Protein 7EVS (pdb70)

Solvent-accessible surface area: 10868 Å² total; per-residue (Å²): 128,131,17,69,0,1,38,0,16,5,122,68,57,123,67,96,13,33,1,34,26,0,5,10,7,1,18,50,45,2,82,6,40,46,0,31,19,47,92,160,115,51,61,6,0,26,0,3,1,85,42,55,113,17,0,65,103,0,56,74,26,3,53,16,0,24,0,9,66,65,3,0,37,2,138,9,45,58,9,98,56,100,53,12,134,31,174,161,16,24,66,78,17,16,8,25,85,130,96,63,120,123,68,18,66,0,0,42,0,22,6,86,75,60,121,68,96,18,32,0,34,26,0,4,8,8,0,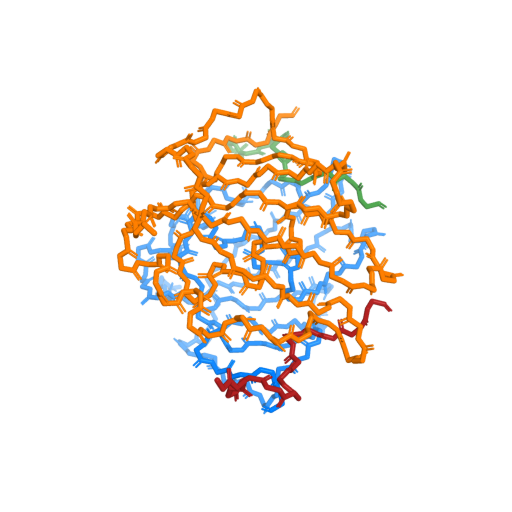16,49,45,2,74,5,38,22,0,37,22,65,85,84,80,49,55,18,0,36,0,2,0,88,42,60,111,16,0,76,107,0,51,73,25,3,52,16,0,22,0,8,66,64,3,0,40,2,93,1,87,55,6,99,50,96,148,16,123,31,144,144,16,46,65,82,13,15,18,28,87,64,89,61,185,134,133,20,69,75,72,37,19,7,21,67,113,154,86,118,18,69,74,70,35,19,7,19,66,113

InterPro domains:
  IPR000504 RNA recognition motif domain [PF00076] (80-128)
  IPR000504 RNA recognition motif domain [PS50102] (76-150)
  IPR000504 RNA recognition motif domain [PS50102] (335-409)
  IPR000504 RNA recognition motif domain [SM00360] (77-146)
  IPR000504 RNA recognition motif domain [SM00360] (167-240)
  IPR000504 RNA recognition motif domain [SM00360] (336-405)
  IPR006536 HnRNP-L/PTB [TIGR01649] (74-541)
  IPR012677 Nucleotide-binding alpha-beta plait domain superfamily [G3DSA:3.30.70.330] (76-148)
  IPR012677 Nucleotide-binding alpha-beta plait domain superfamily [G3DSA:3.30.70.330] (162-267)
  IPR012677 Nucleotide-binding alpha-beta plait domain superfamily [G3DSA:3.30.70.330] (333-431)
  IPR012677 Nucleotide-binding alpha-beta plait domain superfamily [G3DSA:3.30.70.330] (442-536)
  IPR021790 PTBP1-like, RNA recognition motif 2 [PF11835] (165-243)
  IPR034983 hnRPLL, RNA recognition motif 3 [cd12700] (336-409)
  IPR034985 hnRPLL, RNA recognition motif 1 [cd12781] (73-156)
  IPR034986 hnRPLL, RNA recognition motif 2 [cd12786] (165-260)
  IPR034987 hnRPLL, RNA recognition motif 4 [cd12705] (452-536)
  IPR035979 RNA-binding domain superfamily [SSF54928] (65-161)
  IPR035979 RNA-binding domain superfamily [SSF54928] (164-266)
  IPR035979 RNA-binding domain superfamily [SSF54928] (324-414)
  IPR055204 Heterogeneous nuclear ribonucleoprotein L, RRM domain [PF22976] (446-540)

Foldseek 3Di:
DQAQKKKKAFFQCPDDDFPVLVCVLQCVFFNWFKKAWDADVHTMMITGGPDSVRSVRRCVVQQQHASDPPGRGIHMDHDDDRDDDFPADDGGMHGVVDDHD/DQAQKKKKAFFQCPDDDFVVLVCVLQCVFFNWFKKAWDQDVHTMIITGGPDSVRVVRSCVVQQQDASDPPGRGIHMDGDDDRDDDDDADDGGMDGPVDDHD/DVCVPPDDDDDD/DCVCVPPDDDDDD

Structure (mmCIF, N/CA/C/O backbone):
data_7EVS
#
_entry.id   7EVS
#
_cell.length_a   41.676
_cell.length_b   41.685
_cell.length_c   42.636
_cell.angle_alpha   85.020
_cell.angle_beta   89.570
_cell.angle_gamma   71.120
#
_symmetry.space_group_name_H-M   'P 1'
#
loop_
_entity.id
_entity.type
_entity.pdbx_description
1 polymer 'Heterogeneous nuclear ribonucleoprotein L-like'
2 polymer 'SHI domain from Histone-lysine N-methyltransferase SETD2'
3 non-polymer 'SULFATE ION'
4 water water
#
loop_
_atom_site.group_PDB
_atom_site.id
_atom_site.type_symbol
_atom_site.label_atom_id
_atom_site.label_alt_id
_atom_site.label_comp_id
_atom_site.label_asym_id
_atom_site.label_entity_id
_atom_site.label_seq_id
_atom_site.pdbx_PDB_ins_code
_atom_site.Cartn_x
_atom_site.Cartn_y
_atom_site.Cartn_z
_atom_site.occupancy
_atom_site.B_iso_or_equiv
_atom_site.auth_seq_id
_atom_site.auth_comp_id
_atom_site.auth_asym_id
_atom_site.auth_atom_id
_atom_site.pdbx_PDB_model_num
ATOM 1 N N . HIS A 1 6 ? 26.656 7.023 25.477 1.00 36.46 164 HIS A N 1
ATOM 2 C CA . HIS A 1 6 ? 26.914 5.599 25.285 1.00 36.30 164 HIS A CA 1
ATOM 3 C C . HIS A 1 6 ? 26.022 5.023 24.190 1.00 31.59 164 HIS A C 1
ATOM 4 O O . HIS A 1 6 ? 24.802 5.179 24.237 1.00 28.52 164 HIS A O 1
ATOM 6 N N . MET A 1 7 ? 26.637 4.351 23.217 1.00 32.88 165 MET A N 1
ATOM 7 C CA . MET A 1 7 ? 25.884 3.755 22.121 1.00 32.69 165 MET A CA 1
ATOM 8 C C . MET A 1 7 ? 24.801 2.825 22.659 1.00 30.67 165 MET A C 1
ATOM 9 O O . MET A 1 7 ? 24.958 2.175 23.696 1.00 33.16 165 MET A O 1
ATOM 14 N N . ASN A 1 8 ? 23.683 2.779 21.946 1.00 21.32 166 ASN A N 1
ATOM 15 C CA . ASN A 1 8 ? 22.448 2.238 22.494 1.00 20.28 166 ASN A CA 1
ATOM 16 C C . ASN A 1 8 ? 21.463 2.128 21.342 1.00 20.80 166 ASN A C 1
ATOM 17 O O . ASN A 1 8 ? 21.630 2.787 20.312 1.00 21.15 166 ASN A O 1
ATOM 22 N N . LYS A 1 9 ? 20.441 1.289 21.501 1.00 16.28 167 LYS A N 1
ATOM 23 C CA . LYS A 1 9 ? 19.476 1.206 20.410 1.00 16.15 167 LYS A CA 1
ATOM 24 C C . LYS A 1 9 ? 18.338 2.211 20.539 1.00 16.14 167 LYS A C 1
ATOM 25 O O . LYS A 1 9 ? 17.471 2.249 19.663 1.00 12.93 167 LYS A O 1
ATOM 31 N N . VAL A 1 10 ? 18.321 3.036 21.579 1.00 14.57 168 VAL A N 1
ATOM 32 C CA . VAL A 1 10 ? 17.335 4.109 21.706 1.00 13.39 168 VAL A CA 1
ATOM 33 C C . VAL A 1 10 ? 17.992 5.437 21.356 1.00 14.63 168 VAL A C 1
ATOM 34 O O . VAL A 1 10 ? 18.994 5.827 21.966 1.00 14.84 168 VAL A O 1
ATOM 38 N N . LEU A 1 11 ? 17.429 6.146 20.379 1.00 12.25 169 LEU A N 1
ATOM 39 C CA . LEU A 1 11 ? 17.874 7.494 20.052 1.00 8.60 169 LEU A CA 1
ATOM 40 C C . LEU A 1 11 ? 16.977 8.532 20.709 1.00 10.35 169 LEU A C 1
ATOM 41 O O . LEU A 1 11 ? 15.775 8.317 20.900 1.00 12.17 169 LEU A O 1
ATOM 46 N N . LEU A 1 12 ? 17.570 9.678 21.014 1.00 11.47 170 LEU A N 1
ATOM 47 C CA . LEU A 1 12 ? 16.846 10.861 21.458 1.00 12.13 170 LEU A CA 1
ATOM 48 C C . LEU A 1 12 ? 16.880 11.872 20.325 1.00 12.06 170 LEU A C 1
ATOM 49 O O . LEU A 1 12 ? 17.960 12.304 19.912 1.00 12.89 170 LEU A O 1
ATOM 54 N N . LEU A 1 13 ? 15.700 12.240 19.828 1.00 11.97 171 LEU A N 1
ATOM 55 C CA . LEU A 1 13 ? 15.556 13.204 18.748 1.00 12.71 171 LEU A CA 1
ATOM 56 C C . LEU A 1 13 ? 15.048 14.509 19.338 1.00 14.75 171 LEU A C 1
ATOM 57 O O . LEU A 1 13 ? 14.088 14.505 20.114 1.00 13.22 171 LEU A O 1
ATOM 62 N N . SER A 1 14 ? 15.700 15.614 18.986 1.00 12.13 172 SER A N 1
ATOM 63 C CA . SER A 1 14 ? 15.225 16.958 19.299 1.00 10.11 172 SER A CA 1
ATOM 64 C C . SER A 1 14 ? 14.826 17.607 17.985 1.00 12.33 172 SER A C 1
ATOM 65 O O . SER A 1 14 ? 15.618 17.623 17.047 1.00 15.77 172 SER A O 1
ATOM 68 N N . ILE A 1 15 ? 13.598 18.099 17.900 1.00 10.72 173 ILE A N 1
ATOM 69 C CA . ILE A 1 15 ? 13.077 18.641 16.645 1.00 9.18 173 ILE A CA 1
ATOM 70 C C . ILE A 1 15 ? 13.075 20.159 16.786 1.00 14.72 173 ILE A C 1
ATOM 71 O O . ILE A 1 15 ? 12.184 20.735 17.430 1.00 15.51 173 ILE A O 1
ATOM 76 N N . GLN A 1 16 ? 14.096 20.792 16.207 1.00 12.07 174 GLN A N 1
ATOM 77 C CA . GLN A 1 16 ? 14.240 22.243 16.192 1.00 10.87 174 GLN A CA 1
ATOM 78 C C . GLN A 1 16 ? 13.274 22.872 15.203 1.00 16.08 174 GLN A C 1
ATOM 79 O O . GLN A 1 16 ? 13.045 22.335 14.119 1.00 12.98 174 GLN A O 1
ATOM 85 N N . ASN A 1 17 ? 12.732 24.032 15.560 1.00 13.40 175 ASN A N 1
ATOM 86 C CA . ASN A 1 17 ? 11.834 24.775 14.685 1.00 11.90 175 ASN A CA 1
ATOM 87 C C . ASN A 1 17 ? 10.678 23.878 14.228 1.00 11.68 175 ASN A C 1
ATOM 88 O O . ASN A 1 17 ? 10.488 23.667 13.026 1.00 10.70 175 ASN A O 1
ATOM 93 N N . PRO A 1 18 ? 9.893 23.322 15.165 1.00 11.75 176 PRO A N 1
ATOM 94 C CA . PRO A 1 18 ? 8.851 22.333 14.798 1.00 11.81 176 PRO A CA 1
ATOM 95 C C . PRO A 1 18 ? 7.567 22.994 14.309 1.00 10.63 176 PRO A C 1
ATOM 96 O O . PRO A 1 18 ? 6.551 23.089 15.008 1.00 16.09 176 PRO A O 1
ATOM 100 N N . LEU A 1 19 ? 7.596 23.459 13.054 1.00 12.21 177 LEU A N 1
ATOM 101 C CA . LEU A 1 19 ? 6.491 24.238 12.513 1.00 13.78 177 LEU A CA 1
ATOM 102 C C . LEU A 1 19 ? 5.275 23.388 12.202 1.00 15.16 177 LEU A C 1
ATOM 103 O O . LEU A 1 19 ? 4.180 23.936 12.019 1.00 14.63 177 LEU A O 1
ATOM 108 N N . TYR A 1 20 ? 5.442 22.073 12.122 1.00 12.22 178 TYR A N 1
ATOM 109 C CA . TYR A 1 20 ? 4.396 21.135 11.778 1.00 10.83 178 TYR A CA 1
ATOM 110 C C . TYR A 1 20 ? 4.276 20.094 12.878 1.00 11.80 178 TYR A C 1
ATOM 111 O O . TYR A 1 20 ? 5.202 19.919 13.677 1.00 12.59 178 TYR A O 1
ATOM 120 N N . PRO A 1 21 ? 3.134 19.418 12.975 1.00 11.95 179 PRO A N 1
ATOM 121 C CA . PRO A 1 21 ? 2.944 18.441 14.050 1.00 11.89 179 PRO A CA 1
ATOM 122 C C . PRO A 1 21 ? 3.962 17.315 14.003 1.00 12.43 179 PRO A C 1
ATOM 123 O O . PRO A 1 21 ? 4.289 16.785 12.937 1.00 13.23 179 PRO A O 1
ATOM 127 N N . ILE A 1 22 ? 4.418 16.918 15.182 1.00 12.46 180 ILE A N 1
ATOM 128 C CA . ILE A 1 22 ? 5.357 15.816 15.338 1.00 13.35 180 ILE A CA 1
ATOM 129 C C . ILE A 1 22 ? 4.607 14.690 16.033 1.00 13.58 180 ILE A C 1
ATOM 130 O O . ILE A 1 22 ? 4.406 14.718 17.251 1.00 13.69 180 ILE A O 1
ATOM 135 N N . THR A 1 23 ? 4.215 13.686 15.266 1.00 9.01 181 THR A N 1
ATOM 136 C CA . THR A 1 23 ? 3.448 12.550 15.748 1.00 10.72 181 THR A CA 1
ATOM 137 C C . THR A 1 23 ? 4.212 11.282 15.411 1.00 9.33 181 THR A C 1
ATOM 138 O O . THR A 1 23 ? 5.187 11.306 14.662 1.00 9.70 181 THR A O 1
ATOM 142 N N . VAL A 1 24 ? 3.765 10.160 15.980 1.00 10.38 182 VAL A N 1
ATOM 143 C CA . VAL A 1 24 ? 4.510 8.916 15.793 1.00 7.93 182 VAL A CA 1
ATOM 144 C C . VAL A 1 24 ? 4.509 8.495 14.331 1.00 10.52 182 VAL A C 1
ATOM 145 O O . VAL A 1 24 ? 5.499 7.930 13.844 1.00 9.02 182 VAL A O 1
ATOM 149 N N . ASP A 1 25 ? 3.397 8.721 13.616 1.00 10.62 183 ASP A N 1
ATOM 150 C CA A ASP A 1 25 ? 3.346 8.390 12.190 0.45 9.09 183 ASP A CA 1
ATOM 151 C CA B ASP A 1 25 ? 3.374 8.351 12.206 0.55 9.07 183 ASP A CA 1
ATOM 152 C C . ASP A 1 25 ? 4.434 9.117 11.416 1.00 10.40 183 ASP A C 1
ATOM 153 O O . ASP A 1 25 ? 5.104 8.532 10.563 1.00 9.11 183 ASP A O 1
ATOM 162 N N . VAL A 1 26 ? 4.612 10.411 11.697 1.00 9.66 184 VAL A N 1
ATOM 163 C CA . VAL A 1 26 ? 5.652 11.181 11.024 1.00 10.98 184 VAL A CA 1
ATOM 164 C C . VAL A 1 26 ? 7.022 10.604 11.341 1.00 7.62 184 VAL A C 1
ATOM 165 O O . VAL A 1 26 ? 7.820 10.328 10.445 1.00 9.44 184 VAL A O 1
ATOM 169 N N . LEU A 1 27 ? 7.305 10.372 12.628 1.00 7.11 185 LEU A N 1
ATOM 170 C CA . LEU A 1 27 ? 8.631 9.871 12.962 1.00 8.13 185 LEU A CA 1
ATOM 171 C C . LEU A 1 27 ? 8.869 8.451 12.451 1.00 8.61 185 LEU A C 1
ATOM 172 O O . LEU A 1 27 ? 10.011 8.100 12.143 1.00 8.17 185 LEU A O 1
ATOM 177 N N . TYR A 1 28 ? 7.824 7.629 12.341 1.00 8.56 186 TYR A N 1
ATOM 178 C CA . TYR A 1 28 ? 7.984 6.296 11.763 1.00 7.74 186 TYR A CA 1
ATOM 179 C C . TYR A 1 28 ? 8.346 6.390 10.294 1.00 6.46 186 TYR A C 1
ATOM 180 O O . TYR A 1 28 ? 9.252 5.681 9.830 1.00 7.24 186 TYR A O 1
ATOM 189 N N . THR A 1 29 ? 7.701 7.308 9.569 1.00 6.81 187 THR A N 1
ATOM 190 C CA . THR A 1 29 ? 8.027 7.470 8.152 1.00 8.13 187 THR A CA 1
ATOM 191 C C . THR A 1 29 ? 9.419 8.077 7.956 1.00 8.82 187 THR A C 1
ATOM 192 O O . THR A 1 29 ? 10.030 7.857 6.906 1.00 13.58 187 THR A O 1
ATOM 196 N N . VAL A 1 30 ? 9.912 8.833 8.945 1.00 9.15 188 VAL A N 1
ATOM 197 C CA . VAL A 1 30 ? 11.257 9.424 8.929 1.00 14.08 188 VAL A CA 1
ATOM 198 C C . VAL A 1 30 ? 12.318 8.373 9.230 1.00 13.11 188 VAL A C 1
ATOM 199 O O . VAL A 1 30 ? 13.336 8.250 8.529 1.00 11.28 188 VAL A O 1
ATOM 203 N N . CYS A 1 31 ? 12.115 7.635 10.315 1.00 10.62 189 CYS A N 1
ATOM 204 C CA . CYS A 1 31 ? 13.161 6.792 10.865 1.00 8.04 189 CYS A CA 1
ATOM 205 C C . CYS A 1 31 ? 13.147 5.395 10.293 1.00 9.94 189 CYS A C 1
ATOM 206 O O . CYS A 1 31 ? 14.207 4.844 10.010 1.00 9.20 189 CYS A O 1
ATOM 209 N N . ASN A 1 32 ? 11.980 4.780 10.158 1.00 10.20 190 ASN A N 1
ATOM 210 C CA . ASN A 1 32 ? 11.982 3.361 9.844 1.00 8.17 190 ASN A CA 1
ATOM 211 C C . ASN A 1 32 ? 12.611 3.019 8.496 1.00 8.43 190 ASN A C 1
ATOM 212 O O . ASN A 1 32 ? 13.196 1.926 8.397 1.00 10.56 190 ASN A O 1
ATOM 217 N N . PRO A 1 33 ? 12.543 3.852 7.452 1.00 9.68 191 PRO A N 1
ATOM 218 C CA . PRO A 1 33 ? 13.226 3.477 6.207 1.00 8.42 191 PRO A CA 1
ATOM 219 C C . PRO A 1 33 ? 14.728 3.352 6.346 1.00 9.35 191 PRO A C 1
ATOM 220 O O . PRO A 1 33 ? 15.354 2.705 5.494 1.00 11.18 191 PRO A O 1
ATOM 224 N N . VAL A 1 34 ? 15.322 3.939 7.383 1.00 9.85 192 VAL A N 1
ATOM 225 C CA A VAL A 1 34 ? 16.766 3.877 7.538 0.63 9.74 192 VAL A CA 1
ATOM 226 C CA B VAL A 1 34 ? 16.766 3.954 7.596 0.37 9.75 192 VAL A CA 1
ATOM 227 C C . VAL A 1 34 ? 17.190 2.980 8.693 1.00 10.99 192 VAL A C 1
ATOM 228 O O . VAL A 1 34 ? 18.295 2.421 8.649 1.00 15.98 192 VAL A O 1
ATOM 235 N N . GLY A 1 35 ? 16.344 2.790 9.693 1.00 9.51 193 GLY A N 1
ATOM 236 C CA . GLY A 1 35 ? 16.634 1.861 10.775 1.00 8.24 193 GLY A CA 1
ATOM 237 C C . GLY A 1 35 ? 15.330 1.315 11.308 1.00 9.07 193 GLY A C 1
ATOM 238 O O . GLY A 1 35 ? 14.411 2.092 11.563 1.00 9.50 193 GLY A O 1
ATOM 239 N N . LYS A 1 36 ? 15.235 -0.001 11.505 1.00 10.30 194 LYS A N 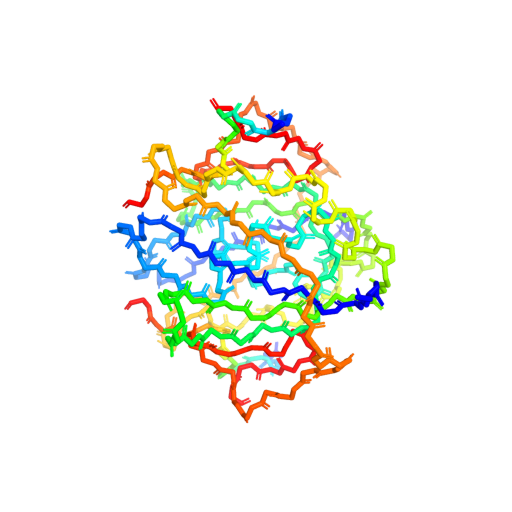1
ATOM 240 C CA . LYS A 1 36 ? 13.963 -0.611 11.882 1.00 8.02 194 LYS A CA 1
ATOM 241 C C . LYS A 1 36 ? 13.534 -0.182 13.283 1.00 11.39 194 LYS A C 1
ATOM 242 O O . LYS A 1 36 ? 14.251 -0.411 14.264 1.00 11.82 194 LYS A O 1
ATOM 248 N N . VAL A 1 37 ? 12.336 0.415 13.373 1.00 8.42 195 VAL A N 1
ATOM 249 C CA . VAL A 1 37 ? 11.787 0.996 14.593 1.00 10.76 195 VAL A CA 1
ATOM 250 C C . VAL A 1 37 ? 10.977 -0.043 15.344 1.00 11.10 195 VAL A C 1
ATOM 251 O O . VAL A 1 37 ? 10.214 -0.814 14.745 1.00 13.30 195 VAL A O 1
ATOM 255 N N . GLN A 1 38 ? 11.109 -0.041 16.668 1.00 12.35 196 GLN A N 1
ATOM 256 C CA . GLN A 1 38 ? 10.233 -0.828 17.523 1.00 12.83 196 GLN A CA 1
ATOM 257 C C . GLN A 1 38 ? 9.222 0.032 18.260 1.00 10.92 196 GLN A C 1
ATOM 258 O O . GLN A 1 38 ? 8.028 -0.272 18.251 1.00 12.03 196 GLN A O 1
ATOM 264 N N . ARG A 1 39 ? 9.674 1.114 18.891 1.00 10.34 197 ARG A N 1
ATOM 265 C CA . ARG A 1 39 ? 8.791 1.951 19.691 1.00 10.35 197 ARG A CA 1
ATOM 266 C C . ARG A 1 39 ? 9.166 3.419 19.539 1.00 10.60 197 ARG A C 1
ATOM 267 O O . ARG A 1 39 ? 10.334 3.753 19.342 1.00 10.56 197 ARG A O 1
ATOM 275 N N . ILE A 1 40 ? 8.163 4.298 19.657 1.00 10.60 198 ILE A N 1
ATOM 276 C CA . ILE A 1 40 ? 8.362 5.749 19.613 1.00 7.64 198 ILE A CA 1
ATOM 277 C C . ILE A 1 40 ? 7.584 6.389 20.752 1.00 9.18 198 ILE A C 1
ATOM 278 O O . ILE A 1 40 ? 6.415 6.052 20.966 1.00 13.00 198 ILE A O 1
ATOM 283 N N . VAL A 1 41 ? 8.220 7.319 21.464 1.00 10.33 199 VAL A N 1
ATOM 284 C CA A VAL A 1 41 ? 7.566 8.130 22.488 0.64 10.82 199 VAL A CA 1
ATOM 285 C CA B VAL A 1 41 ? 7.544 8.132 22.468 0.36 10.83 199 VAL A CA 1
ATOM 286 C C . VAL A 1 41 ? 7.918 9.589 22.236 1.00 10.66 199 VAL A C 1
ATOM 287 O O . VAL A 1 41 ? 9.102 9.933 22.138 1.00 13.03 199 VAL A O 1
ATOM 294 N N . ILE A 1 42 ? 6.902 10.443 22.133 1.00 10.21 200 ILE A N 1
ATOM 295 C CA . ILE A 1 42 ? 7.075 11.867 21.871 1.00 8.58 200 ILE A CA 1
ATOM 296 C C . ILE A 1 42 ? 6.663 12.642 23.111 1.00 12.38 200 ILE A C 1
ATOM 297 O O . ILE A 1 42 ? 5.665 12.302 23.756 1.00 14.81 200 ILE A O 1
ATOM 302 N N . PHE A 1 43 ? 7.427 13.682 23.439 1.00 11.07 201 PHE A N 1
ATOM 303 C CA . PHE A 1 43 ? 7.173 14.438 24.661 1.00 12.15 201 PHE A CA 1
ATOM 304 C C . PHE A 1 43 ? 7.723 15.848 24.500 1.00 17.57 201 PHE A C 1
ATOM 305 O O . PHE A 1 43 ? 8.389 16.177 23.515 1.00 14.74 201 PHE A O 1
ATOM 313 N N . LYS A 1 44 ? 7.408 16.692 25.476 1.00 17.53 202 LYS A N 1
ATOM 314 C CA . LYS A 1 44 ? 7.954 18.036 25.563 1.00 17.04 202 LYS A CA 1
ATOM 315 C C . LYS A 1 44 ? 8.883 18.101 26.764 1.00 22.41 202 LYS A C 1
ATOM 316 O O . LYS A 1 44 ? 8.493 17.731 27.876 1.00 21.80 202 LYS A O 1
ATOM 318 N N . ARG A 1 45 ? 10.111 18.545 26.533 1.00 19.40 203 ARG A N 1
ATOM 319 C CA . ARG A 1 45 ? 11.073 18.701 27.615 1.00 21.82 203 ARG A CA 1
ATOM 320 C C . ARG A 1 45 ? 12.040 19.812 27.234 1.00 23.52 203 ARG A C 1
ATOM 321 O O . ARG A 1 45 ? 11.810 20.980 27.556 1.00 29.05 203 ARG A O 1
ATOM 329 N N . ASN A 1 46 ? 13.118 19.462 26.536 1.00 22.55 204 ASN A N 1
ATOM 330 C CA . ASN A 1 46 ? 13.984 20.463 25.917 1.00 23.06 204 ASN A CA 1
ATOM 331 C C . ASN A 1 46 ? 13.478 20.703 24.496 1.00 25.00 204 ASN A C 1
ATOM 332 O O . ASN A 1 46 ? 14.056 20.251 23.500 1.00 25.38 204 ASN A O 1
ATOM 337 N N . GLY A 1 47 ? 12.349 21.414 24.423 1.00 24.27 205 GLY A N 1
ATOM 338 C CA . GLY A 1 47 ? 11.610 21.533 23.180 1.00 24.66 205 GLY A CA 1
ATOM 339 C C . GLY A 1 47 ? 10.808 20.270 22.908 1.00 18.77 205 GLY A C 1
ATOM 340 O O . GLY A 1 47 ? 10.586 19.445 23.790 1.00 18.78 205 GLY A O 1
ATOM 341 N N . ILE A 1 48 ? 10.375 20.120 21.656 1.00 14.88 206 ILE A N 1
ATOM 342 C CA . ILE A 1 48 ? 9.702 18.899 21.230 1.00 15.64 206 ILE A CA 1
ATOM 343 C C . ILE A 1 48 ? 10.767 17.834 21.013 1.00 14.30 206 ILE A C 1
ATOM 344 O O . ILE A 1 48 ? 11.750 18.066 20.304 1.00 15.15 206 ILE A O 1
ATOM 349 N N . GLN A 1 49 ? 10.609 16.685 21.672 1.00 12.49 207 GLN A N 1
ATOM 350 C CA . GLN A 1 49 ? 11.616 15.641 21.620 1.00 13.91 207 GLN A CA 1
ATOM 351 C C . GLN A 1 49 ? 10.934 14.292 21.496 1.00 9.36 207 GLN A C 1
ATOM 352 O O . GLN A 1 49 ? 9.728 14.143 21.715 1.00 11.01 207 GLN A O 1
ATOM 358 N N . ALA A 1 50 ? 11.728 13.296 21.137 1.00 10.89 208 ALA A N 1
ATOM 359 C CA . ALA A 1 50 ? 11.206 11.948 21.015 1.00 11.26 208 ALA A CA 1
ATOM 360 C C . ALA A 1 50 ? 12.312 10.960 21.315 1.00 12.27 208 ALA A C 1
ATOM 361 O O . ALA A 1 50 ? 13.475 11.202 20.989 1.00 12.20 208 ALA A O 1
ATOM 363 N N . MET A 1 51 ? 11.955 9.831 21.913 1.00 11.15 209 MET A N 1
ATOM 364 C CA . MET A 1 51 ? 12.859 8.698 21.893 1.00 10.80 209 MET A CA 1
ATOM 365 C C . MET A 1 51 ? 12.338 7.660 20.923 1.00 10.03 209 MET A C 1
ATOM 366 O O . MET A 1 51 ? 11.130 7.423 20.834 1.00 10.07 209 MET A O 1
ATOM 371 N N . VAL A 1 52 ? 13.265 7.086 20.160 1.00 10.34 210 VAL A N 1
ATOM 372 C CA . VAL A 1 52 ? 12.940 6.062 19.183 1.00 11.49 210 VAL A CA 1
ATOM 373 C C . VAL A 1 52 ? 13.810 4.856 19.488 1.00 9.78 210 VAL A C 1
ATOM 374 O O . VAL A 1 52 ? 15.042 4.953 19.467 1.00 10.70 210 VAL A O 1
ATOM 378 N N . GLU A 1 53 ? 13.176 3.730 19.799 1.00 9.52 211 GLU A N 1
ATOM 379 C CA . GLU A 1 53 ? 13.898 2.497 20.068 1.00 13.74 211 GLU A CA 1
ATOM 380 C C . GLU A 1 53 ? 13.942 1.686 18.783 1.00 12.29 211 GLU A C 1
ATOM 381 O O . GLU A 1 53 ? 12.901 1.395 18.196 1.00 13.01 211 GLU A O 1
ATOM 387 N N . PHE A 1 54 ? 15.144 1.337 18.349 1.00 10.18 212 PHE A N 1
ATOM 388 C CA . PHE A 1 54 ? 15.346 0.560 17.135 1.00 10.30 212 PHE A CA 1
ATOM 389 C C . PHE A 1 54 ? 15.547 -0.904 17.496 1.00 11.96 212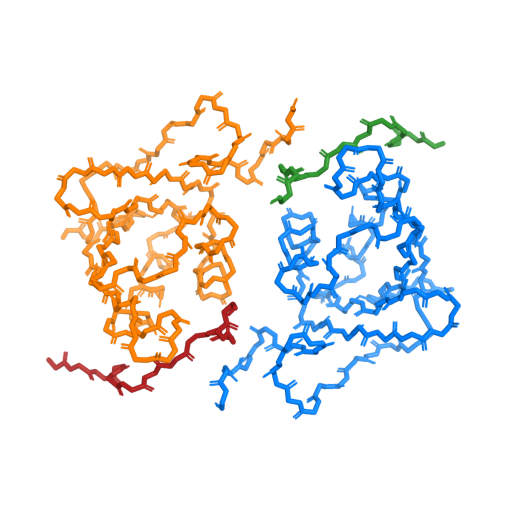 PHE A C 1
ATOM 390 O O . PHE A 1 54 ? 15.706 -1.266 18.663 1.00 12.38 212 PHE A O 1
ATOM 398 N N . GLU A 1 55 ? 15.542 -1.751 16.468 1.00 11.26 213 GLU A N 1
ATOM 399 C CA . GLU A 1 55 ? 15.659 -3.184 16.701 1.00 11.64 213 GLU A CA 1
ATOM 400 C C . GLU A 1 55 ? 17.058 -3.572 17.172 1.00 15.87 213 GLU A C 1
ATOM 401 O O . GLU A 1 55 ? 17.214 -4.592 17.852 1.00 17.74 213 GLU A O 1
ATOM 407 N N . SER A 1 56 ? 18.065 -2.768 16.850 1.00 12.90 214 SER A N 1
ATOM 408 C CA . SER A 1 56 ? 19.453 -3.081 17.147 1.00 13.56 214 SER A CA 1
ATOM 409 C C . SER A 1 56 ? 20.254 -1.795 17.235 1.00 12.43 214 SER A C 1
ATOM 410 O O . SER A 1 56 ? 19.836 -0.746 16.738 1.00 12.14 214 SER A O 1
ATOM 413 N N . VAL A 1 57 ? 21.435 -1.900 17.844 1.00 12.47 215 VAL A N 1
ATOM 414 C CA . VAL A 1 57 ? 22.362 -0.771 17.871 1.00 11.54 215 VAL A CA 1
ATOM 415 C C . VAL A 1 57 ? 22.726 -0.353 16.452 1.00 11.05 215 VAL A C 1
ATOM 416 O O . VAL A 1 57 ? 22.750 0.839 16.131 1.00 11.83 215 VAL A O 1
ATOM 420 N N . LEU A 1 58 ? 23.041 -1.326 15.584 1.00 11.56 216 LEU A N 1
ATOM 421 C CA . LEU A 1 58 ? 23.359 -0.987 14.198 1.00 11.11 216 LEU A CA 1
ATOM 422 C C . LEU A 1 58 ? 22.244 -0.175 13.550 1.00 10.52 216 LEU A C 1
ATOM 423 O O . LEU A 1 58 ? 22.502 0.841 12.894 1.00 10.95 216 LEU A O 1
ATOM 428 N N . CYS A 1 59 ? 20.993 -0.608 13.714 1.00 10.95 217 CYS A N 1
ATOM 429 C CA . CYS A 1 59 ? 19.889 0.137 13.115 1.00 8.24 217 CYS A CA 1
ATOM 430 C C . CYS A 1 59 ? 19.811 1.559 13.664 1.00 8.06 217 CYS A C 1
ATOM 431 O O . CYS A 1 59 ? 19.541 2.501 12.914 1.00 10.34 217 CYS A O 1
ATOM 434 N N . ALA A 1 60 ? 20.025 1.738 14.976 1.00 7.97 218 ALA A N 1
ATOM 435 C CA . ALA A 1 60 ? 20.040 3.087 15.533 1.00 9.55 218 ALA A CA 1
ATOM 436 C C . ALA A 1 60 ? 21.201 3.909 14.973 1.00 10.14 218 ALA A C 1
ATOM 437 O O . ALA A 1 60 ? 21.050 5.110 14.708 1.00 9.93 218 ALA A O 1
ATOM 439 N N . GLN A 1 61 ? 22.365 3.283 14.771 1.00 10.68 219 GLN A N 1
ATOM 440 C CA . GLN A 1 61 ? 23.499 4.019 14.221 1.00 10.44 219 GLN A CA 1
ATOM 441 C C . GLN A 1 61 ? 23.219 4.466 12.799 1.00 10.30 219 GLN A C 1
ATOM 442 O O . GLN A 1 61 ? 23.600 5.574 12.400 1.00 8.46 219 GLN A O 1
ATOM 448 N N . LYS A 1 62 ? 22.563 3.603 12.027 1.00 7.77 220 LYS A N 1
ATOM 449 C CA . LYS A 1 62 ? 22.211 3.944 10.659 1.00 9.05 220 LYS A CA 1
ATOM 450 C C . LYS A 1 62 ? 21.243 5.115 10.630 1.00 9.57 220 LYS A C 1
ATOM 451 O O . LYS A 1 62 ? 21.382 6.021 9.804 1.00 9.99 220 LYS A O 1
ATOM 457 N N . ALA A 1 63 ? 20.239 5.095 11.505 1.00 10.83 221 ALA A N 1
ATOM 458 C CA . ALA A 1 63 ? 19.290 6.200 11.548 1.00 10.19 221 ALA A CA 1
ATOM 459 C C . ALA A 1 63 ? 19.978 7.485 11.983 1.00 10.16 221 ALA A C 1
ATOM 460 O O . ALA A 1 63 ? 19.767 8.547 11.388 1.00 9.58 221 ALA A O 1
ATOM 462 N N . LYS A 1 64 ? 20.802 7.410 13.030 1.00 9.02 222 LYS A N 1
ATOM 463 C CA . LYS A 1 64 ? 21.513 8.604 13.484 1.00 10.74 222 LYS A CA 1
ATOM 464 C C . LYS A 1 64 ? 22.373 9.185 12.367 1.00 10.37 222 LYS A C 1
ATOM 465 O O . LYS A 1 64 ? 22.373 10.403 12.129 1.00 10.52 222 LYS A O 1
ATOM 471 N N . ALA A 1 65 ? 23.114 8.327 11.658 1.00 10.11 223 ALA A N 1
ATOM 472 C CA . ALA A 1 65 ? 24.011 8.832 10.627 1.00 11.36 223 ALA A CA 1
ATOM 473 C C . ALA A 1 65 ? 23.236 9.492 9.494 1.00 9.73 223 ALA A C 1
ATOM 474 O O . ALA A 1 65 ? 23.630 10.555 9.004 1.00 10.50 223 ALA A O 1
ATOM 476 N N . ALA A 1 66 ? 22.116 8.894 9.086 1.00 9.85 224 ALA A N 1
ATOM 477 C CA . ALA A 1 66 ? 21.396 9.354 7.909 1.00 10.56 224 ALA A CA 1
ATOM 478 C C . ALA A 1 66 ? 20.491 10.539 8.194 1.00 9.93 224 ALA A C 1
ATOM 479 O O . ALA A 1 66 ? 20.160 11.280 7.266 1.00 11.66 224 ALA A O 1
ATOM 481 N N . LEU A 1 67 ? 20.114 10.757 9.448 1.00 8.89 225 LEU A N 1
ATOM 482 C CA . LEU A 1 67 ? 19.080 11.736 9.757 1.00 7.99 225 LEU A CA 1
ATOM 483 C C . LEU A 1 67 ? 19.569 12.921 10.573 1.00 11.15 225 LEU A C 1
ATOM 484 O O . LEU A 1 67 ? 18.912 13.960 10.566 1.00 10.22 225 LEU A O 1
ATOM 489 N N . ASN A 1 68 ? 20.685 12.797 11.280 1.00 12.52 226 ASN A N 1
ATOM 490 C CA . ASN A 1 68 ? 21.141 13.888 12.124 1.00 11.01 226 ASN A CA 1
ATOM 491 C C . ASN A 1 68 ? 21.477 15.099 11.266 1.00 10.84 226 ASN A C 1
ATOM 492 O O . ASN A 1 68 ? 22.258 15.002 10.315 1.00 10.34 226 ASN A O 1
ATOM 497 N N . GLY A 1 69 ? 20.880 16.239 11.607 1.00 10.59 227 GLY A N 1
ATOM 498 C CA . GLY A 1 69 ? 21.056 17.460 10.848 1.00 11.36 227 GLY A CA 1
ATOM 499 C C . GLY A 1 69 ? 20.145 17.611 9.650 1.00 10.89 227 GLY A C 1
ATOM 500 O O . GLY A 1 69 ? 20.141 18.683 9.017 1.00 14.10 227 GLY A O 1
ATOM 501 N N . ALA A 1 70 ? 19.361 16.588 9.317 1.00 12.17 228 ALA A N 1
ATOM 502 C CA . ALA A 1 70 ? 18.398 16.728 8.238 1.00 9.21 228 ALA A CA 1
ATOM 503 C C . ALA A 1 70 ? 17.145 17.443 8.734 1.00 9.75 228 ALA A C 1
ATOM 504 O O . ALA A 1 70 ? 16.879 17.509 9.940 1.00 9.10 228 ALA A O 1
ATOM 506 N N . ASP A 1 71 ? 16.390 18.009 7.786 1.00 8.17 229 ASP A N 1
ATOM 507 C CA . ASP A 1 71 ? 15.091 18.617 8.077 1.00 6.16 229 ASP A CA 1
ATOM 508 C C . ASP A 1 71 ? 13.986 17.646 7.691 1.00 10.69 229 ASP A C 1
ATOM 509 O O . ASP A 1 71 ? 14.002 17.099 6.581 1.00 9.68 229 ASP A O 1
ATOM 514 N N . ILE A 1 72 ? 12.990 17.482 8.566 1.00 8.92 230 ILE A N 1
ATOM 515 C CA . ILE A 1 72 ? 11.866 16.616 8.196 1.00 8.91 230 ILE A CA 1
ATOM 516 C C . ILE A 1 72 ? 11.143 17.199 6.997 1.00 10.74 230 ILE A C 1
ATOM 517 O O . ILE A 1 72 ? 10.788 16.485 6.047 1.00 8.88 230 ILE A O 1
ATOM 522 N N . TYR A 1 73 ? 10.930 18.508 7.018 1.00 8.49 231 TYR A N 1
ATOM 523 C CA . TYR A 1 73 ? 10.296 19.239 5.938 1.00 6.63 231 TYR A CA 1
ATOM 524 C C . TYR A 1 73 ? 11.190 20.404 5.581 1.00 6.78 231 TYR A C 1
ATOM 525 O O . TYR A 1 73 ? 11.940 20.898 6.421 1.00 9.11 231 TYR A O 1
ATOM 534 N N . ALA A 1 74 ? 11.102 20.851 4.329 1.00 7.77 232 ALA A N 1
ATOM 535 C CA . ALA A 1 74 ? 12.012 21.881 3.856 1.00 6.55 232 ALA A CA 1
ATOM 536 C C . ALA A 1 74 ? 12.060 23.083 4.793 1.00 7.25 232 ALA A C 1
ATOM 537 O O . ALA A 1 74 ? 11.027 23.682 5.118 1.00 9.17 232 ALA A O 1
ATOM 539 N N . GLY A 1 75 ? 13.276 23.423 5.235 1.00 8.64 233 GLY A N 1
ATOM 540 C CA . GLY A 1 75 ? 13.527 24.626 6.006 1.00 9.62 233 GLY A CA 1
ATOM 541 C C . GLY A 1 75 ? 13.085 24.617 7.454 1.00 8.62 233 GLY A C 1
ATOM 542 O O . GLY A 1 75 ? 13.140 25.665 8.104 1.00 9.65 233 GLY A O 1
ATOM 543 N N . CYS A 1 76 ? 12.650 23.478 7.996 1.00 9.09 234 CYS A N 1
ATOM 544 C CA . CYS A 1 76 ? 12.202 23.452 9.383 1.00 7.36 234 CYS A CA 1
ATOM 545 C C . CYS A 1 76 ? 12.273 22.023 9.907 1.00 9.50 234 CYS A C 1
ATOM 546 O O . CYS A 1 76 ? 12.654 21.094 9.192 1.00 11.18 234 CYS A O 1
ATOM 549 N N . CYS A 1 77 ? 11.921 21.855 11.177 1.00 10.44 235 CYS A N 1
ATOM 550 C CA . CYS A 1 77 ? 11.891 20.529 11.789 1.00 9.86 235 CYS A CA 1
ATOM 551 C C . CYS A 1 77 ? 13.248 19.850 11.637 1.00 11.04 235 CYS A C 1
ATOM 552 O O . CYS A 1 77 ? 13.361 18.718 11.158 1.00 9.41 235 CYS A O 1
ATOM 555 N N . THR A 1 78 ? 14.284 20.568 12.058 1.00 7.83 236 THR A N 1
ATOM 556 C CA . THR A 1 78 ? 15.662 20.103 11.957 1.00 7.17 236 THR A CA 1
ATOM 557 C C . THR A 1 78 ? 15.955 19.108 13.057 1.00 11.54 236 THR A C 1
ATOM 558 O O . THR A 1 78 ? 15.718 19.400 14.232 1.00 11.61 236 THR A O 1
ATOM 562 N N . LEU A 1 79 ? 16.509 17.952 12.684 1.00 9.95 237 LEU A N 1
ATOM 563 C CA . LEU A 1 79 ? 16.771 16.892 13.651 1.00 7.66 237 LEU A CA 1
ATOM 564 C C . LEU A 1 79 ? 18.135 17.051 14.302 1.00 12.62 237 LEU A C 1
ATOM 565 O O . LEU A 1 79 ? 19.149 17.158 13.617 1.00 11.78 237 LEU A O 1
ATOM 570 N N . LYS A 1 80 ? 18.155 17.035 15.632 1.00 11.73 238 LYS A N 1
ATOM 571 C CA . LYS A 1 80 ? 19.376 16.860 16.407 1.00 12.17 238 LYS A CA 1
ATOM 572 C C . LYS A 1 80 ? 19.230 15.535 17.131 1.00 10.82 238 LYS A C 1
ATOM 573 O O . LYS A 1 80 ? 18.243 15.328 17.843 1.00 14.80 238 LYS A O 1
ATOM 579 N N . ILE A 1 81 ? 20.170 14.618 16.899 1.00 12.00 239 ILE A N 1
ATOM 580 C CA . ILE A 1 81 ? 20.029 13.239 17.347 1.00 13.61 239 ILE A CA 1
ATOM 581 C C . ILE A 1 81 ? 21.210 12.867 18.227 1.00 18.63 239 ILE A C 1
ATOM 582 O O . ILE A 1 81 ? 22.370 13.106 17.865 1.00 17.71 239 ILE A O 1
ATOM 587 N N . GLU A 1 82 ? 20.905 12.272 19.377 1.00 16.49 240 GLU A N 1
ATOM 588 C CA . GLU A 1 82 ? 21.891 11.732 20.294 1.00 17.37 240 GLU A CA 1
ATOM 589 C C . GLU A 1 82 ? 21.407 10.363 20.742 1.00 15.57 240 GLU A C 1
ATOM 590 O O . GLU A 1 82 ? 20.271 9.962 20.478 1.00 16.15 240 GLU A O 1
ATOM 592 N N . TYR A 1 83 ? 22.275 9.638 21.432 1.00 18.98 241 TYR A N 1
ATOM 593 C CA . TYR A 1 83 ? 21.865 8.384 22.049 1.00 17.73 241 TYR A CA 1
ATOM 594 C C . TYR A 1 83 ? 21.079 8.695 23.311 1.00 17.67 241 TYR A C 1
ATOM 595 O O . TYR A 1 83 ? 21.473 9.561 24.098 1.00 20.77 241 TYR A O 1
ATOM 604 N N . ALA A 1 84 ? 19.933 8.042 23.465 1.00 17.81 242 ALA A N 1
ATOM 605 C CA . ALA A 1 84 ? 19.136 8.255 24.655 1.00 19.60 242 ALA A CA 1
ATOM 606 C C . ALA A 1 84 ? 19.751 7.500 25.828 1.00 23.42 242 ALA A C 1
ATOM 607 O O . ALA A 1 84 ? 20.562 6.587 25.653 1.00 24.21 242 ALA A O 1
ATOM 609 N N . ARG A 1 85 ? 19.355 7.897 27.031 1.00 22.41 243 ARG A N 1
ATOM 610 C CA . ARG A 1 85 ? 19.809 7.233 28.248 1.00 28.16 243 ARG A CA 1
ATOM 611 C C . ARG A 1 85 ? 19.108 5.889 28.455 1.00 25.21 243 ARG A C 1
ATOM 612 O O . ARG A 1 85 ? 19.791 4.892 28.721 1.00 31.05 243 ARG A O 1
ATOM 614 N N . PRO A 1 86 ? 17.775 5.796 28.354 1.00 27.35 244 PRO A N 1
ATOM 615 C CA . PRO A 1 86 ? 17.129 4.486 28.522 1.00 23.61 244 PRO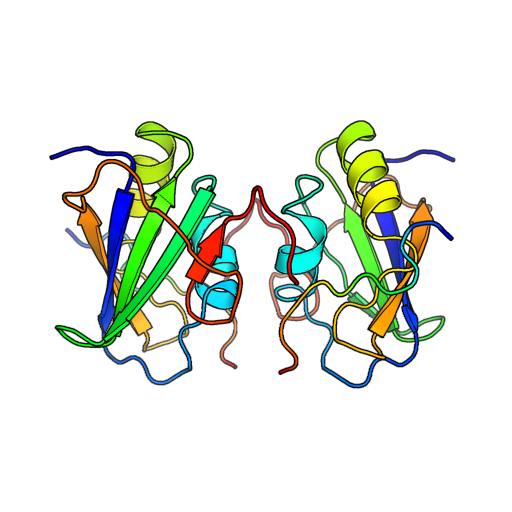 A CA 1
ATOM 616 C C . PRO A 1 86 ? 17.577 3.490 27.464 1.00 32.28 244 PRO A C 1
ATOM 617 O O . PRO A 1 86 ? 17.762 3.833 26.295 1.00 27.52 244 PRO A O 1
ATOM 621 N N . THR A 1 87 ? 17.739 2.238 27.887 1.00 31.81 245 THR A N 1
ATOM 622 C CA . THR A 1 87 ? 18.067 1.148 26.979 1.00 31.74 245 THR A CA 1
ATOM 623 C C . THR A 1 87 ? 16.834 0.526 26.344 1.00 23.26 245 THR A C 1
ATOM 624 O O . THR A 1 87 ? 16.960 -0.200 25.352 1.00 23.50 245 THR A O 1
ATOM 628 N N . ARG A 1 88 ? 15.651 0.806 26.877 1.00 27.79 246 ARG A N 1
ATOM 629 C CA . ARG A 1 88 ? 14.417 0.291 26.314 1.00 25.28 246 ARG A CA 1
ATOM 630 C C . ARG A 1 88 ? 13.322 1.324 26.522 1.00 25.19 246 ARG A C 1
ATOM 631 O O . ARG A 1 88 ? 13.415 2.190 27.395 1.00 28.03 246 ARG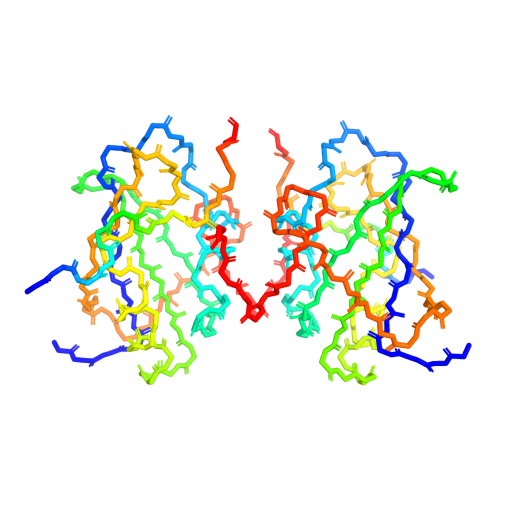 A O 1
ATOM 633 N N . LEU A 1 89 ? 12.295 1.233 25.690 1.00 22.24 247 LEU A N 1
ATOM 634 C CA . LEU A 1 89 ? 11.115 2.068 25.806 1.00 19.78 247 LEU A CA 1
ATOM 635 C C . LEU A 1 89 ? 9.906 1.200 26.081 1.00 19.22 247 LEU A C 1
ATOM 636 O O . LEU A 1 89 ? 9.794 0.076 25.590 1.00 21.71 247 LEU A O 1
ATOM 641 N N . ASN A 1 90 ? 8.987 1.739 26.864 1.00 20.85 248 ASN A N 1
ATOM 642 C CA . ASN A 1 90 ? 7.728 1.070 27.117 1.00 25.17 248 ASN A CA 1
ATOM 643 C C . ASN A 1 90 ? 6.611 2.032 26.772 1.00 24.87 248 ASN A C 1
ATOM 644 O O . ASN A 1 90 ? 6.667 3.217 27.122 1.00 34.32 248 ASN A O 1
ATOM 649 N N . VAL A 1 91 ? 5.624 1.523 26.056 1.00 21.15 249 VAL A N 1
ATOM 650 C CA . VAL A 1 91 ? 4.547 2.324 25.502 1.00 26.04 249 VAL A CA 1
ATOM 651 C C . VAL A 1 91 ? 3.271 1.956 26.241 1.00 25.06 249 VAL A C 1
ATOM 652 O O . VAL A 1 91 ? 2.865 0.787 26.244 1.00 25.05 249 VAL A O 1
ATOM 656 N N . ILE A 1 92 ? 2.640 2.949 26.871 1.00 20.93 250 ILE A N 1
ATOM 657 C CA . ILE A 1 92 ? 1.403 2.697 27.607 1.00 26.19 250 ILE A CA 1
ATOM 658 C C . ILE A 1 92 ? 0.262 2.391 26.648 1.00 25.53 250 ILE A C 1
ATOM 659 O O . ILE A 1 92 ? -0.494 1.434 26.840 1.00 24.33 250 ILE A O 1
ATOM 664 N N . ARG A 1 93 ? 0.112 3.201 25.603 1.00 19.78 251 ARG A N 1
ATOM 665 C CA . ARG A 1 93 ? -0.915 2.949 24.609 1.00 20.27 251 ARG A CA 1
ATOM 666 C C . ARG A 1 93 ? -0.417 3.468 23.273 1.00 19.10 251 ARG A C 1
ATOM 667 O O . ARG A 1 93 ? 0.489 4.299 23.206 1.00 23.35 251 ARG A O 1
ATOM 675 N N . ASN A 1 94 ? -1.000 2.939 22.208 1.00 17.16 252 ASN A N 1
ATOM 676 C CA . ASN A 1 94 ? -0.701 3.397 20.860 1.00 16.04 252 ASN A CA 1
ATOM 677 C C . ASN A 1 94 ? -1.627 4.571 20.555 1.00 17.31 252 ASN A C 1
ATOM 678 O O . ASN A 1 94 ? -2.849 4.402 20.492 1.00 17.99 252 ASN A O 1
ATOM 683 N N . ASP A 1 95 ? -1.061 5.764 20.413 1.00 14.36 253 ASP A N 1
ATOM 684 C CA . ASP A 1 95 ? -1.812 6.937 19.979 1.00 15.31 253 ASP A CA 1
ATOM 685 C C . ASP A 1 95 ? -0.849 7.855 19.224 1.00 16.03 253 ASP A C 1
ATOM 686 O O . ASP A 1 95 ? 0.224 7.424 18.790 1.00 11.79 253 ASP A O 1
ATOM 691 N N . ASN A 1 96 ? -1.211 9.129 19.077 1.00 16.97 254 ASN A N 1
ATOM 692 C CA . ASN A 1 96 ? -0.370 10.021 18.282 1.00 14.67 254 ASN A CA 1
ATOM 693 C C . ASN A 1 96 ? 0.990 10.289 18.922 1.00 14.40 254 ASN A C 1
ATOM 694 O O . ASN A 1 96 ? 1.931 10.644 18.210 1.00 13.99 254 ASN A O 1
ATOM 699 N N . ASP A 1 97 ? 1.126 10.120 20.242 1.00 12.65 255 ASP A N 1
ATOM 700 C CA . ASP A 1 97 ? 2.360 10.485 20.928 1.00 14.68 255 ASP A CA 1
ATOM 701 C C . ASP A 1 97 ? 3.206 9.298 21.370 1.00 13.38 255 ASP A C 1
ATOM 702 O O . ASP A 1 97 ? 4.353 9.504 21.766 1.00 13.11 255 ASP A O 1
ATOM 707 N N . SER A 1 98 ? 2.683 8.072 21.322 1.00 13.08 256 SER A N 1
ATOM 708 C CA . SER A 1 98 ? 3.491 6.901 21.628 1.00 11.01 256 SER A CA 1
ATOM 709 C C . SER A 1 98 ? 2.966 5.714 20.834 1.00 11.35 256 SER A C 1
ATOM 710 O O . SER A 1 98 ? 1.765 5.604 20.566 1.00 13.97 256 SER A O 1
ATOM 713 N N . TRP A 1 99 ? 3.879 4.828 20.441 1.00 12.08 257 TRP A N 1
ATOM 714 C CA . TRP A 1 99 ? 3.476 3.713 19.601 1.00 12.26 257 TRP A CA 1
ATOM 715 C C . TRP A 1 99 ? 4.474 2.574 19.723 1.00 11.55 257 TRP A C 1
ATOM 716 O O . TRP A 1 99 ? 5.688 2.788 19.698 1.00 11.70 257 TRP A O 1
ATOM 727 N N . ASP A 1 100 ? 3.948 1.370 19.848 1.00 14.03 258 ASP A N 1
ATOM 728 C CA . ASP A 1 100 ? 4.730 0.145 19.813 1.00 13.65 258 ASP A CA 1
ATOM 729 C C . ASP A 1 100 ? 4.337 -0.576 18.528 1.00 14.31 258 ASP A C 1
ATOM 730 O O . ASP A 1 100 ? 3.184 -0.998 18.371 1.00 15.15 258 ASP A O 1
ATOM 735 N N . TYR A 1 101 ? 5.293 -0.703 17.606 1.00 13.05 259 TYR A N 1
ATOM 736 C CA . TYR A 1 101 ? 5.012 -1.223 16.276 1.00 13.33 259 TYR A CA 1
ATOM 737 C C . TYR A 1 101 ? 4.936 -2.739 16.242 1.00 16.05 259 TYR A C 1
ATOM 738 O O . TYR A 1 101 ? 4.711 -3.308 15.169 1.00 15.02 259 TYR A O 1
ATOM 747 N N . THR A 1 102 ? 5.064 -3.397 17.388 1.00 17.51 260 THR A N 1
ATOM 748 C CA . THR A 1 102 ? 4.768 -4.818 17.495 1.00 21.09 260 THR A CA 1
ATOM 749 C C . THR A 1 102 ? 3.361 -5.090 18.018 1.00 26.43 260 THR A C 1
ATOM 750 O O . THR A 1 102 ? 2.979 -6.259 18.124 1.00 30.23 260 THR A O 1
ATOM 754 N N . LYS A 1 103 ? 2.580 -4.051 18.331 1.00 21.57 261 LYS A N 1
ATOM 755 C CA . LYS A 1 103 ? 1.294 -4.181 19.010 1.00 23.74 261 LYS A CA 1
ATOM 756 C C . LYS A 1 103 ? 0.199 -3.423 18.270 1.00 28.98 261 LYS A C 1
ATOM 757 O O . LYS A 1 103 ? 0.473 -2.435 17.579 1.00 19.85 261 LYS A O 1
ATOM 763 N N . PRO A 1 104 ? -1.057 -3.840 18.417 1.00 32.15 262 PRO A N 1
ATOM 764 C CA . PRO A 1 104 ? -2.125 -3.223 17.625 1.00 31.26 262 PRO A CA 1
ATOM 765 C C . PRO A 1 104 ? -2.588 -1.892 18.195 1.00 30.36 262 PRO A C 1
ATOM 766 O O . PRO A 1 104 ? -2.453 -1.608 19.388 1.00 28.78 262 PRO A O 1
ATOM 770 N N . TYR A 1 105 ? -3.122 -1.063 17.300 1.00 24.78 263 TYR A N 1
ATOM 771 C CA . TYR A 1 105 ? -3.969 0.043 17.711 1.00 30.71 263 TYR A CA 1
ATOM 772 C C . TYR A 1 105 ? -5.226 -0.507 18.379 1.00 33.89 263 TYR A C 1
ATOM 773 O O . TYR A 1 105 ? -5.889 -1.393 17.833 1.00 37.57 263 TYR A O 1
ATOM 782 N N . LEU A 1 106 ? -5.544 0.021 19.561 1.00 30.96 264 LEU A N 1
ATOM 783 C CA . LEU A 1 106 ? -6.594 -0.509 20.441 1.00 40.18 264 LEU A CA 1
ATOM 784 C C . LEU A 1 106 ? -6.189 -1.853 21.049 1.00 41.90 264 LEU A C 1
ATOM 785 O O . LEU A 1 106 ? -5.967 -2.834 20.337 1.00 41.22 264 LEU A O 1
ATOM 787 N N . HIS B 1 6 ? -3.732 -14.792 -7.448 1.00 41.84 164 HIS B N 1
ATOM 788 C CA . HIS B 1 6 ? -2.431 -15.130 -8.016 1.00 45.43 164 HIS B CA 1
ATOM 789 C C . HIS B 1 6 ? -1.312 -14.510 -7.187 1.00 41.74 164 HIS B C 1
ATOM 790 O O . HIS B 1 6 ? -0.886 -13.386 -7.463 1.00 35.78 164 HIS B O 1
ATOM 792 N N . MET B 1 7 ? -0.840 -15.270 -6.194 1.00 39.03 165 MET B N 1
ATOM 793 C CA . MET B 1 7 ? 0.081 -14.756 -5.185 1.00 36.26 165 MET B CA 1
ATOM 794 C C . MET B 1 7 ? 1.261 -14.040 -5.826 1.00 33.70 165 MET B C 1
ATOM 795 O O . MET B 1 7 ? 1.798 -14.478 -6.846 1.00 34.28 165 MET B O 1
ATOM 797 N N . ASN B 1 8 ? 1.671 -12.936 -5.210 1.00 28.74 166 ASN B N 1
ATOM 798 C CA . ASN B 1 8 ? 2.609 -12.026 -5.848 1.00 24.38 166 ASN B CA 1
ATOM 799 C C . ASN B 1 8 ? 3.075 -11.049 -4.776 1.00 20.15 166 ASN B C 1
ATOM 800 O O . ASN B 1 8 ? 2.468 -10.961 -3.705 1.00 21.76 166 ASN B O 1
ATOM 805 N N . LYS B 1 9 ? 4.166 -10.328 -5.064 1.00 16.20 167 LYS B N 1
ATOM 806 C CA . LYS B 1 9 ? 4.735 -9.344 -4.144 1.00 17.00 167 LYS B CA 1
ATOM 807 C C . LYS B 1 9 ? 3.977 -8.023 -4.104 1.00 16.95 167 LYS B C 1
ATOM 808 O O . LYS B 1 9 ? 4.251 -7.202 -3.222 1.00 14.48 167 LYS B O 1
ATOM 814 N N . VAL B 1 10 ? 3.065 -7.773 -5.032 1.00 13.46 168 VAL B N 1
ATOM 815 C CA . VAL B 1 10 ? 2.393 -6.482 -5.136 1.00 12.67 168 VAL B CA 1
ATOM 816 C C . VAL B 1 10 ? 0.927 -6.658 -4.785 1.00 14.17 168 VAL B C 1
ATOM 817 O O . VAL B 1 10 ? 0.232 -7.493 -5.375 1.00 14.81 168 VAL B O 1
ATOM 821 N N . LEU B 1 11 ? 0.450 -5.858 -3.835 1.00 10.15 169 LEU B N 1
ATOM 822 C CA . LEU B 1 11 ? -0.954 -5.845 -3.471 1.00 9.26 169 LEU B CA 1
ATOM 823 C C . LEU B 1 11 ? -1.646 -4.658 -4.125 1.00 12.34 169 LEU B C 1
ATOM 824 O O . LEU B 1 11 ? -1.066 -3.574 -4.257 1.00 11.66 169 LEU B O 1
ATOM 829 N N . LEU B 1 12 ? -2.890 -4.867 -4.520 1.00 11.78 170 LEU B N 1
ATOM 830 C CA . LEU B 1 12 ? -3.763 -3.790 -4.962 1.00 16.53 170 LEU B CA 1
ATOM 831 C C . LEU B 1 12 ? -4.712 -3.460 -3.821 1.00 12.28 170 LEU B C 1
ATOM 832 O O . LEU B 1 12 ? -5.500 -4.315 -3.404 1.00 13.36 170 LEU B O 1
ATOM 837 N N . LEU B 1 13 ? -4.617 -2.232 -3.303 1.00 11.22 171 LEU B N 1
ATOM 838 C CA . LEU B 1 13 ? -5.479 -1.757 -2.233 1.00 13.47 171 LEU B CA 1
ATOM 839 C C . LEU B 1 13 ? -6.553 -0.865 -2.826 1.00 13.07 171 LEU B C 1
ATOM 840 O O . LEU B 1 13 ? -6.248 0.044 -3.606 1.00 16.37 171 LEU B O 1
ATOM 845 N N . SER B 1 14 ? -7.805 -1.134 -2.475 1.00 10.82 172 SER B N 1
ATOM 846 C CA . SER B 1 14 ? -8.922 -0.258 -2.806 1.00 13.35 172 SER B CA 1
ATOM 847 C C . SER B 1 14 ? -9.445 0.298 -1.495 1.00 14.09 172 SER B C 1
ATOM 848 O O . SER B 1 14 ? -9.792 -0.471 -0.596 1.00 13.63 172 SER B O 1
ATOM 851 N N . ILE B 1 15 ? -9.462 1.619 -1.364 1.00 13.12 173 ILE B N 1
ATOM 852 C CA . ILE B 1 15 ? -9.836 2.261 -0.111 1.00 10.63 173 ILE B CA 1
ATOM 853 C C . ILE B 1 15 ? -11.275 2.742 -0.259 1.00 12.14 173 ILE B C 1
ATOM 854 O O . ILE B 1 15 ? -11.545 3.758 -0.915 1.00 15.29 173 ILE B O 1
ATOM 859 N N . GLN B 1 16 ? -12.201 1.995 0.336 1.00 13.36 174 GLN B N 1
ATOM 860 C CA . GLN B 1 16 ? -13.613 2.344 0.306 1.00 10.31 174 GLN B CA 1
ATOM 861 C C . GLN B 1 16 ? -13.920 3.422 1.334 1.00 14.69 174 GLN B C 1
ATOM 862 O O . GLN B 1 16 ? -13.340 3.443 2.424 1.00 15.72 174 GLN B O 1
ATOM 868 N N . ASN B 1 17 ? -14.843 4.314 0.989 1.00 13.81 175 ASN B N 1
ATOM 869 C CA . ASN B 1 17 ? -15.234 5.418 1.857 1.00 12.88 175 ASN B CA 1
ATOM 870 C C . ASN B 1 17 ? -14.003 6.222 2.295 1.00 11.92 175 ASN B C 1
ATOM 871 O O . ASN B 1 17 ? -13.732 6.352 3.494 1.00 10.69 175 ASN B O 1
ATOM 876 N N . PRO B 1 18 ? -13.230 6.781 1.341 1.00 14.49 176 PRO B N 1
ATOM 877 C CA . PRO B 1 18 ? -11.958 7.475 1.680 1.00 12.97 176 PRO B CA 1
ATOM 878 C C . PRO B 1 18 ? -12.179 8.911 2.153 1.00 12.99 176 PRO B C 1
ATOM 879 O O . PRO B 1 18 ? -11.984 9.890 1.431 1.00 14.50 176 PRO B O 1
ATOM 883 N N . LEU B 1 19 ? -12.595 9.040 3.418 1.00 13.42 177 LEU B N 1
ATOM 884 C CA . LEU B 1 19 ? -12.970 10.334 3.977 1.00 14.81 177 LEU B CA 1
ATOM 885 C C . LEU B 1 19 ? -11.769 11.206 4.305 1.00 17.02 177 LEU B C 1
ATOM 886 O O . LEU B 1 19 ? -11.935 12.409 4.533 1.00 16.54 177 LEU B O 1
ATOM 891 N N . TYR B 1 20 ? -10.577 10.632 4.341 1.00 13.11 178 TYR B N 1
ATOM 892 C CA . TYR B 1 20 ? -9.349 11.312 4.703 1.00 14.17 178 TYR B CA 1
ATOM 893 C C . TYR B 1 20 ? -8.335 11.085 3.598 1.00 13.74 178 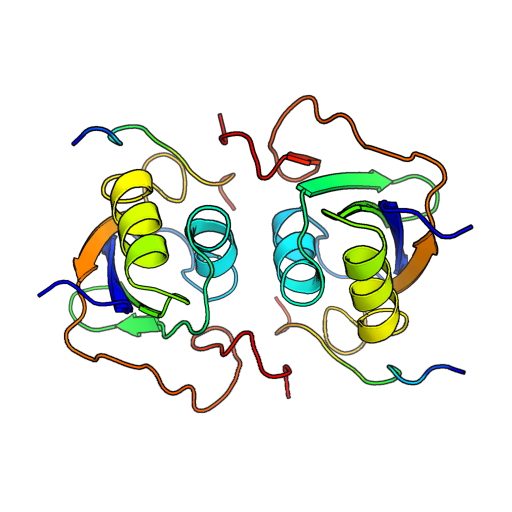TYR B C 1
ATOM 894 O O . TYR B 1 20 ? -8.464 10.134 2.816 1.00 15.01 178 TYR B O 1
ATOM 903 N N . PRO B 1 21 ? -7.352 11.975 3.466 1.00 15.06 179 PRO B N 1
ATOM 904 C CA . PRO B 1 21 ? -6.360 11.840 2.392 1.00 14.73 179 PRO B CA 1
ATOM 905 C C . PRO B 1 21 ? -5.604 10.526 2.466 1.00 12.46 179 PRO B C 1
ATOM 906 O O . PRO B 1 21 ? -5.214 10.066 3.543 1.00 12.66 179 PRO B O 1
ATOM 910 N N . ILE B 1 22 ? -5.382 9.934 1.304 1.00 11.38 180 ILE B N 1
ATOM 911 C CA . ILE B 1 22 ? -4.593 8.715 1.186 1.00 14.48 180 ILE B CA 1
ATOM 912 C C . ILE B 1 22 ? -3.298 9.072 0.470 1.00 12.87 180 ILE B C 1
ATOM 913 O O . ILE B 1 22 ? -3.289 9.325 -0.741 1.00 14.35 180 ILE B O 1
ATOM 918 N N . THR B 1 23 ? -2.205 9.072 1.216 1.00 10.84 181 THR B N 1
ATOM 919 C CA . THR B 1 23 ? -0.879 9.410 0.731 1.00 12.70 181 THR B CA 1
ATOM 920 C C . THR B 1 23 ? 0.044 8.227 0.974 1.00 9.97 181 THR B C 1
ATOM 921 O O . THR B 1 23 ? -0.288 7.297 1.715 1.00 10.48 181 THR B O 1
ATOM 925 N N . VAL B 1 24 ? 1.243 8.287 0.388 1.00 11.22 182 VAL B N 1
ATOM 926 C CA . VAL B 1 24 ? 2.175 7.184 0.577 1.00 8.40 182 VAL B CA 1
ATOM 927 C C . VAL B 1 24 ? 2.567 7.067 2.047 1.00 7.97 182 VAL B C 1
ATOM 928 O O . VAL B 1 24 ? 2.765 5.956 2.561 1.00 10.29 182 VAL B O 1
ATOM 932 N N . ASP B 1 25 ? 2.692 8.205 2.746 1.00 9.20 183 ASP B N 1
ATOM 933 C CA . ASP B 1 25 ? 3.030 8.163 4.172 1.00 9.34 183 ASP B CA 1
ATOM 934 C C . ASP B 1 25 ? 1.978 7.391 4.962 1.00 11.62 183 ASP B C 1
ATOM 935 O O . ASP B 1 25 ? 2.308 6.587 5.838 1.00 10.13 183 ASP B O 1
ATOM 940 N N . VAL B 1 26 ? 0.698 7.667 4.709 1.00 9.93 184 VAL B N 1
ATOM 941 C CA . VAL B 1 26 ? -0.353 6.921 5.392 1.00 10.53 184 VAL B CA 1
ATOM 942 C C . VAL B 1 26 ? -0.235 5.435 5.082 1.00 8.94 184 VAL B C 1
ATOM 943 O O . VAL B 1 26 ? -0.255 4.590 5.985 1.00 10.35 184 VAL B O 1
ATOM 947 N N . LEU B 1 27 ? -0.086 5.090 3.801 1.00 7.96 185 LEU B N 1
ATOM 948 C CA . LEU B 1 27 ? -0.050 3.680 3.449 1.00 8.05 185 LEU B CA 1
ATOM 949 C C . LEU B 1 27 ? 1.213 2.981 3.953 1.00 9.43 185 LEU B C 1
ATOM 950 O O . LEU B 1 27 ? 1.160 1.796 4.288 1.00 9.66 185 LEU B O 1
ATOM 955 N N . TYR B 1 28 ? 2.344 3.688 4.032 1.00 8.56 186 TYR B N 1
ATOM 956 C CA . TYR B 1 28 ? 3.533 3.110 4.647 1.00 7.43 186 TYR B CA 1
ATOM 957 C C . TYR B 1 28 ? 3.296 2.791 6.114 1.00 6.88 186 TYR B C 1
ATOM 958 O O . TYR B 1 28 ? 3.693 1.715 6.589 1.00 9.23 186 TYR B O 1
ATOM 967 N N . THR B 1 29 ? 2.669 3.721 6.849 1.00 8.00 187 THR B N 1
ATOM 968 C CA . THR B 1 29 ? 2.456 3.507 8.282 1.00 8.18 187 THR B CA 1
ATOM 969 C C . THR B 1 29 ? 1.456 2.387 8.564 1.00 9.30 187 THR B C 1
ATOM 970 O O . THR B 1 29 ? 1.531 1.774 9.636 1.00 13.23 187 THR B O 1
ATOM 974 N N . VAL B 1 30 ? 0.547 2.081 7.648 1.00 12.55 188 VAL B N 1
ATOM 975 C CA . VAL B 1 30 ? -0.319 0.943 7.938 1.00 12.76 188 VAL B CA 1
ATOM 976 C C . VAL B 1 30 ? 0.201 -0.368 7.352 1.00 13.98 188 VAL B C 1
ATOM 977 O O . VAL B 1 30 ? -0.003 -1.422 7.960 1.00 12.30 188 VAL B O 1
ATOM 981 N N . CYS B 1 31 ? 0.911 -0.334 6.224 1.00 10.13 189 CYS B N 1
ATOM 982 C CA . CYS B 1 31 ? 1.362 -1.577 5.604 1.00 6.94 189 CYS B CA 1
ATOM 983 C C . CYS B 1 31 ? 2.710 -2.045 6.132 1.00 10.16 189 CYS B C 1
ATOM 984 O O . CYS B 1 31 ? 2.879 -3.225 6.424 1.00 8.40 189 CYS B O 1
ATOM 987 N N . ASN B 1 32 ? 3.682 -1.150 6.236 1.00 9.02 190 ASN B N 1
ATOM 988 C CA . ASN B 1 32 ? 5.027 -1.607 6.559 1.00 7.42 190 ASN B CA 1
ATOM 989 C C . ASN B 1 32 ? 5.153 -2.317 7.910 1.00 7.90 190 ASN B C 1
ATOM 990 O O . ASN B 1 32 ? 5.977 -3.243 7.994 1.00 10.09 190 ASN B O 1
ATOM 995 N N . PRO B 1 33 ? 4.405 -1.977 8.960 1.00 10.19 191 PRO B N 1
ATOM 996 C CA . PRO B 1 33 ? 4.544 -2.742 10.210 1.00 8.20 191 PRO B CA 1
ATOM 997 C C . PRO B 1 33 ? 4.169 -4.205 10.077 1.00 11.07 191 PRO B C 1
ATOM 998 O O . PRO B 1 33 ? 4.559 -5.014 10.935 1.00 11.37 191 PRO B O 1
ATOM 1002 N N . VAL B 1 34 ? 3.418 -4.573 9.043 1.00 10.00 192 VAL B N 1
ATOM 1003 C CA A VAL B 1 34 ? 2.988 -5.952 8.900 0.64 10.10 192 VAL B CA 1
ATOM 1004 C CA B VAL B 1 34 ? 2.922 -5.929 8.845 0.36 10.10 192 VAL B CA 1
ATOM 1005 C C . VAL B 1 34 ? 3.700 -6.667 7.762 1.00 12.15 192 VAL B C 1
ATOM 1006 O O . VAL B 1 34 ? 3.888 -7.886 7.845 1.00 16.23 192 VAL B O 1
ATOM 1013 N N . GLY B 1 35 ? 4.130 -5.949 6.730 1.00 9.24 193 GLY B N 1
ATOM 1014 C CA . GLY B 1 35 ? 4.913 -6.537 5.652 1.00 8.28 193 GLY B CA 1
ATOM 1015 C C . GLY B 1 35 ? 5.835 -5.473 5.108 1.00 9.58 193 GLY B C 1
ATOM 1016 O O . GLY B 1 35 ? 5.402 -4.343 4.894 1.00 9.06 193 GLY B O 1
ATOM 1017 N N . LYS B 1 36 ? 7.102 -5.804 4.882 1.00 10.32 194 LYS B N 1
ATOM 1018 C CA . LYS B 1 36 ? 8.064 -4.771 4.536 1.00 7.62 194 LYS B CA 1
ATOM 1019 C C . LYS B 1 36 ? 7.808 -4.232 3.130 1.00 10.49 194 LYS B C 1
ATOM 1020 O O . LYS B 1 36 ? 7.791 -4.981 2.147 1.00 11.11 194 LYS B O 1
ATOM 1026 N N . VAL B 1 37 ? 7.643 -2.922 3.041 1.00 8.60 195 VAL B N 1
ATOM 1027 C CA . VAL B 1 37 ? 7.296 -2.224 1.804 1.00 8.73 195 VAL B CA 1
ATOM 1028 C C . VAL B 1 37 ? 8.552 -1.812 1.052 1.00 10.75 195 VAL B C 1
ATOM 1029 O O . VAL B 1 37 ? 9.508 -1.303 1.645 1.00 13.89 195 VAL B O 1
ATOM 1033 N N . GLN B 1 38 ? 8.519 -1.955 -0.278 1.00 12.33 196 GLN B N 1
ATOM 1034 C CA . GLN B 1 38 ? 9.546 -1.371 -1.133 1.00 13.46 196 GLN B CA 1
ATOM 1035 C C . GLN B 1 38 ? 9.065 -0.131 -1.873 1.00 10.75 196 GLN B C 1
ATOM 1036 O O . GLN B 1 38 ? 9.764 0.887 -1.886 1.00 11.42 196 GLN B O 1
ATOM 1042 N N . ARG B 1 39 ? 7.870 -0.181 -2.464 1.00 10.93 197 ARG B N 1
ATOM 1043 C CA . ARG B 1 39 ? 7.389 0.891 -3.327 1.00 8.77 197 ARG B CA 1
ATOM 1044 C C . ARG B 1 39 ? 5.879 1.016 -3.183 1.00 11.61 197 ARG B C 1
ATOM 1045 O O . ARG B 1 39 ? 5.187 0.008 -3.022 1.00 10.70 197 ARG B O 1
ATOM 1053 N N . ILE B 1 40 ? 5.376 2.257 -3.251 1.00 11.50 198 ILE B N 1
ATOM 1054 C CA . ILE B 1 40 ? 3.939 2.544 -3.235 1.00 8.00 198 ILE B CA 1
ATOM 1055 C C . ILE B 1 40 ? 3.597 3.468 -4.393 1.00 9.39 198 ILE B C 1
ATOM 1056 O O . ILE B 1 40 ? 4.304 4.450 -4.637 1.00 12.56 198 ILE B O 1
ATOM 1061 N N . VAL B 1 41 ? 2.494 3.174 -5.088 1.00 9.38 199 VAL B N 1
ATOM 1062 C CA . VAL B 1 41 ? 1.950 4.054 -6.120 1.00 9.39 199 VAL B CA 1
ATOM 1063 C C . VAL B 1 41 ? 0.457 4.199 -5.865 1.00 10.07 199 VAL B C 1
ATOM 1064 O O . VAL B 1 41 ? -0.250 3.197 -5.727 1.00 14.13 199 VAL B O 1
ATOM 1068 N N . ILE B 1 42 ? -0.018 5.442 -5.785 1.00 11.81 200 ILE B N 1
ATOM 1069 C CA . ILE B 1 42 ? -1.420 5.739 -5.516 1.00 9.72 200 ILE B CA 1
ATOM 1070 C C . ILE B 1 42 ? -2.049 6.297 -6.783 1.00 16.78 200 ILE B C 1
ATOM 1071 O O . ILE B 1 42 ? -1.437 7.120 -7.471 1.00 18.19 200 ILE B O 1
ATOM 1076 N N . PHE B 1 43 ? -3.281 5.879 -7.079 1.00 15.53 201 PHE B N 1
ATOM 1077 C CA . PHE B 1 43 ? -3.944 6.421 -8.258 1.00 21.00 201 PHE B CA 1
ATOM 1078 C C . PHE B 1 43 ? -5.443 6.503 -8.011 1.00 22.74 201 PHE B C 1
ATOM 1079 O O . PHE B 1 43 ? -5.971 5.975 -7.030 1.00 20.47 201 PHE B O 1
ATOM 1087 N N . LYS B 1 44 ? -6.125 7.203 -8.909 1.00 22.89 202 LYS B N 1
ATOM 1088 C CA . LYS B 1 44 ? -7.581 7.299 -8.903 1.00 32.41 202 LYS B CA 1
ATOM 1089 C C . LYS B 1 44 ? -8.081 6.710 -10.219 1.00 35.15 202 LYS B C 1
ATOM 1090 O O . LYS B 1 44 ? -8.099 7.394 -11.247 1.00 47.34 202 LYS B O 1
ATOM 1092 N N . ARG B 1 45 ? -8.470 5.435 -10.190 1.00 37.27 203 ARG B N 1
ATOM 1093 C CA . ARG B 1 45 ? -9.052 4.785 -11.359 1.00 37.83 203 ARG B CA 1
ATOM 1094 C C . ARG B 1 45 ? -10.460 4.306 -11.029 1.00 39.88 203 ARG B C 1
ATOM 1095 O O . ARG B 1 45 ? -11.448 4.934 -11.424 1.00 41.54 203 ARG B O 1
ATOM 1097 N N . ASN B 1 46 ? -10.563 3.188 -10.313 1.00 35.94 204 ASN B N 1
ATOM 1098 C CA . ASN B 1 46 ? -11.827 2.754 -9.727 1.00 33.25 204 ASN B CA 1
ATOM 1099 C C . ASN B 1 46 ? -11.807 3.189 -8.264 1.00 30.62 204 ASN B C 1
ATOM 1100 O O . ASN B 1 46 ? -11.583 2.394 -7.349 1.00 34.71 204 ASN B O 1
ATOM 1102 N N . GLY B 1 47 ? -12.029 4.489 -8.051 1.00 32.77 205 GLY B N 1
ATOM 1103 C CA . GLY B 1 47 ? -11.913 5.075 -6.727 1.00 30.53 205 GLY B CA 1
ATOM 1104 C C . GLY B 1 47 ? -10.459 5.308 -6.348 1.00 26.44 205 GLY B C 1
ATOM 1105 O O . GLY B 1 47 ? -9.562 5.282 -7.192 1.00 30.53 205 GLY B O 1
ATOM 1106 N N . ILE B 1 48 ? -10.229 5.538 -5.053 1.00 17.69 206 ILE B N 1
ATOM 1107 C CA . ILE B 1 48 ? -8.873 5.685 -4.532 1.00 17.22 206 ILE B CA 1
ATOM 1108 C C . ILE B 1 48 ? -8.268 4.302 -4.377 1.00 18.84 206 ILE B C 1
ATOM 1109 O O . ILE B 1 48 ? -8.799 3.460 -3.646 1.00 17.85 206 ILE B O 1
ATOM 1114 N N . GLN B 1 49 ? -7.154 4.064 -5.063 1.00 16.74 207 GLN B N 1
ATOM 1115 C CA . GLN B 1 49 ? -6.514 2.765 -5.041 1.00 14.49 207 GLN B CA 1
ATOM 1116 C C . GLN B 1 49 ? -5.016 2.961 -4.941 1.00 14.38 207 GLN B C 1
ATOM 1117 O O . GLN B 1 49 ? -4.488 4.045 -5.195 1.00 14.35 207 GLN B O 1
ATOM 1123 N N . ALA B 1 50 ? -4.335 1.894 -4.556 1.00 13.32 208 ALA B N 1
ATOM 1124 C CA . ALA B 1 50 ? -2.888 1.934 -4.509 1.00 13.14 208 ALA B CA 1
ATOM 1125 C C . ALA B 1 50 ? -2.343 0.560 -4.819 1.00 11.74 208 ALA B C 1
ATOM 1126 O O . ALA B 1 50 ? -2.961 -0.455 -4.492 1.00 14.51 208 ALA B O 1
ATOM 1128 N N . MET B 1 51 ? -1.153 0.526 -5.392 1.00 11.83 209 MET B N 1
ATOM 1129 C CA . MET B 1 51 ? -0.387 -0.705 -5.455 1.00 10.74 209 MET B CA 1
ATOM 1130 C C . MET B 1 51 ? 0.770 -0.590 -4.480 1.00 11.51 209 MET B C 1
ATOM 1131 O O . MET B 1 51 ? 1.453 0.437 -4.454 1.00 12.52 209 MET B O 1
ATOM 1136 N N . VAL B 1 52 ? 0.969 -1.625 -3.661 1.00 11.47 210 VAL B N 1
ATOM 1137 C CA . VAL B 1 52 ? 2.053 -1.658 -2.684 1.00 10.75 210 VAL B CA 1
ATOM 1138 C C . VAL B 1 52 ? 2.920 -2.872 -2.994 1.00 10.38 210 VAL B C 1
ATOM 1139 O O . VAL B 1 52 ? 2.438 -4.012 -2.942 1.00 12.56 210 VAL B O 1
ATOM 1143 N N . GLU B 1 53 ? 4.186 -2.632 -3.341 1.00 10.35 211 GLU B N 1
ATOM 1144 C CA . GLU B 1 53 ? 5.126 -3.709 -3.623 1.00 10.51 211 GLU B CA 1
ATOM 1145 C C . GLU B 1 53 ? 5.893 -4.023 -2.346 1.00 11.63 211 GLU B C 1
ATOM 1146 O O . GLU B 1 53 ? 6.511 -3.134 -1.753 1.00 11.76 211 GLU B O 1
ATOM 1152 N N . PHE B 1 54 ? 5.825 -5.275 -1.914 1.00 9.82 212 PHE B N 1
ATOM 1153 C CA . PHE B 1 54 ? 6.507 -5.736 -0.716 1.00 9.34 212 PHE B CA 1
ATOM 1154 C C . PHE B 1 54 ? 7.834 -6.405 -1.070 1.00 12.22 212 PHE B C 1
ATOM 1155 O O . PHE B 1 54 ? 8.105 -6.740 -2.224 1.00 14.31 212 PHE B O 1
ATOM 1163 N N . GLU B 1 55 ? 8.658 -6.611 -0.043 1.00 11.47 213 GLU B N 1
ATOM 1164 C CA . GLU B 1 55 ? 9.974 -7.209 -0.253 1.00 11.14 213 GLU B CA 1
ATOM 1165 C C . GLU B 1 55 ? 9.886 -8.670 -0.680 1.00 14.98 213 GLU B C 1
ATOM 1166 O O . GLU B 1 55 ? 10.820 -9.179 -1.313 1.00 19.73 213 GLU B O 1
ATOM 1172 N N . SER B 1 56 ? 8.793 -9.354 -0.362 1.00 13.77 214 SER B N 1
ATOM 1173 C CA . SER B 1 56 ? 8.658 -10.769 -0.680 1.00 14.97 214 SER B CA 1
ATOM 1174 C C . SER B 1 56 ? 7.183 -11.119 -0.777 1.00 13.14 214 SER B C 1
ATOM 1175 O O . SER B 1 56 ? 6.311 -10.369 -0.330 1.00 13.33 214 SER B O 1
ATOM 1178 N N . VAL B 1 57 ? 6.917 -12.294 -1.352 1.00 13.05 215 VAL B N 1
ATOM 1179 C CA . VAL B 1 57 ? 5.552 -12.806 -1.395 1.00 11.19 215 VAL B CA 1
ATOM 1180 C C . VAL B 1 57 ? 5.026 -13.023 0.016 1.00 12.03 215 VAL B C 1
ATOM 1181 O O . VAL B 1 57 ? 3.883 -12.665 0.330 1.00 10.53 215 VAL B O 1
ATOM 1185 N N . LEU B 1 58 ? 5.843 -13.629 0.884 1.00 11.52 216 LEU B N 1
ATOM 1186 C CA . LEU B 1 58 ? 5.436 -13.807 2.279 1.00 9.83 216 LEU B CA 1
ATOM 1187 C C . LEU B 1 58 ? 5.032 -12.478 2.911 1.00 11.63 216 LEU B C 1
ATOM 1188 O O . LEU B 1 58 ? 3.982 -12.377 3.552 1.00 11.09 216 LEU B O 1
ATOM 1193 N N . CYS B 1 59 ? 5.843 -11.436 2.725 1.00 8.55 217 CYS B N 1
ATOM 1194 C CA . CYS B 1 59 ? 5.468 -10.147 3.307 1.00 8.16 217 CYS B CA 1
ATOM 1195 C C . CYS B 1 59 ? 4.130 -9.634 2.770 1.00 7.98 217 CYS B C 1
ATOM 1196 O O . CYS B 1 59 ? 3.323 -9.079 3.530 1.00 10.17 217 CYS B O 1
ATOM 1199 N N . ALA B 1 60 ? 3.882 -9.769 1.456 1.00 7.56 218 ALA B N 1
ATOM 1200 C CA . ALA B 1 60 ? 2.587 -9.356 0.925 1.00 11.23 218 ALA B CA 1
ATOM 1201 C C . ALA B 1 60 ? 1.460 -10.207 1.498 1.00 11.02 218 ALA B C 1
ATOM 1202 O O . ALA B 1 60 ? 0.370 -9.695 1.787 1.00 9.91 218 ALA B O 1
ATOM 1204 N N . GLN B 1 61 ? 1.698 -11.508 1.674 1.00 9.81 219 GLN B N 1
ATOM 1205 C CA . GLN B 1 61 ? 0.665 -12.360 2.257 1.00 9.76 219 GLN B CA 1
ATOM 1206 C C . GLN B 1 61 ? 0.329 -11.934 3.679 1.00 9.61 219 GLN B C 1
ATOM 1207 O O . GLN B 1 61 ? -0.846 -11.919 4.074 1.00 8.51 219 GLN B O 1
ATOM 1213 N N . LYS B 1 62 ? 1.351 -11.577 4.453 1.00 7.91 220 LYS B N 1
ATOM 1214 C CA . LYS B 1 62 ? 1.147 -11.125 5.825 1.00 10.81 220 LYS B CA 1
ATOM 1215 C C . LYS B 1 62 ? 0.338 -9.837 5.851 1.00 9.70 220 LYS B C 1
ATOM 1216 O O . LYS B 1 62 ? -0.593 -9.683 6.651 1.00 10.65 220 LYS B O 1
ATOM 1222 N N . ALA B 1 63 ? 0.690 -8.889 4.987 1.00 9.43 221 ALA B N 1
ATOM 1223 C CA . ALA B 1 63 ? -0.062 -7.640 4.951 1.00 7.87 221 ALA B CA 1
ATOM 1224 C C . ALA B 1 63 ? -1.506 -7.869 4.518 1.00 9.40 221 ALA B C 1
ATOM 1225 O O . ALA B 1 63 ? -2.432 -7.294 5.101 1.00 9.33 221 ALA B O 1
ATOM 1227 N N . LYS B 1 64 ? -1.726 -8.685 3.479 1.00 8.80 222 LYS B N 1
ATOM 1228 C CA . LYS B 1 64 ? -3.098 -8.968 3.055 1.00 10.82 222 LYS B CA 1
ATOM 1229 C C . LYS B 1 64 ? -3.905 -9.595 4.188 1.00 10.08 222 LYS B C 1
ATOM 1230 O O . LYS B 1 64 ? -5.048 -9.194 4.450 1.00 9.23 222 LYS B O 1
ATOM 1236 N N . ALA B 1 65 ? -3.320 -10.563 4.895 1.00 11.44 223 ALA B N 1
ATOM 1237 C CA . ALA B 1 65 ? -4.064 -11.243 5.949 1.00 9.94 223 ALA B CA 1
ATOM 1238 C C . ALA B 1 65 ? -4.433 -10.286 7.075 1.00 7.87 223 ALA B C 1
ATOM 1239 O O . ALA B 1 65 ? -5.568 -10.305 7.571 1.00 11.01 223 ALA B O 1
ATOM 1241 N N . ALA B 1 66 ? -3.505 -9.417 7.465 1.00 9.56 224 ALA B N 1
ATOM 1242 C CA . ALA B 1 66 ? -3.691 -8.561 8.626 1.00 8.64 224 ALA B CA 1
ATOM 1243 C C . ALA B 1 66 ? -4.526 -7.329 8.332 1.00 9.62 224 ALA B C 1
ATOM 1244 O O . ALA B 1 66 ? -5.090 -6.750 9.264 1.00 11.90 224 ALA B O 1
ATOM 1246 N N . LEU B 1 67 ? -4.610 -6.909 7.069 1.00 7.92 225 LEU B N 1
ATOM 1247 C CA . LEU B 1 67 ? -5.199 -5.621 6.726 1.00 10.33 225 LEU B CA 1
ATOM 1248 C C . LEU B 1 67 ? -6.478 -5.699 5.902 1.00 13.36 225 LEU B C 1
ATOM 1249 O O . LEU B 1 67 ? -7.261 -4.746 5.929 1.00 11.46 225 LEU B O 1
ATOM 1254 N N . ASN B 1 68 ? -6.715 -6.784 5.174 1.00 12.31 226 ASN B N 1
ATOM 1255 C CA . ASN B 1 68 ? -7.921 -6.866 4.365 1.00 10.37 226 ASN B CA 1
ATOM 1256 C C . ASN B 1 68 ? -9.159 -6.759 5.244 1.00 10.91 226 ASN B C 1
ATOM 1257 O O . ASN B 1 68 ? -9.312 -7.498 6.224 1.00 10.49 226 ASN B O 1
ATOM 1262 N N . GLY B 1 69 ? -10.045 -5.840 4.885 1.00 11.52 227 GLY B N 1
ATOM 1263 C CA . GLY B 1 69 ? -11.270 -5.611 5.626 1.00 10.28 227 GLY B CA 1
ATOM 1264 C C . GLY B 1 69 ? -11.131 -4.717 6.844 1.00 11.20 227 GLY B C 1
ATOM 1265 O O . GLY B 1 69 ? -12.156 -4.378 7.464 1.00 13.82 227 GLY B O 1
ATOM 1266 N N . ALA B 1 70 ? -9.910 -4.322 7.207 1.00 11.14 228 ALA B N 1
ATOM 1267 C CA . ALA B 1 70 ? -9.712 -3.349 8.274 1.00 8.78 228 ALA B CA 1
ATOM 1268 C C . ALA B 1 70 ? -10.009 -1.937 7.778 1.00 7.68 228 ALA B C 1
ATOM 1269 O O . ALA B 1 70 ? -10.003 -1.659 6.571 1.00 8.97 228 ALA B O 1
ATOM 1271 N N . ASP B 1 71 ? -10.268 -1.031 8.734 1.00 8.25 229 ASP B N 1
ATOM 1272 C CA . ASP B 1 71 ? -10.410 0.401 8.448 1.00 7.24 229 ASP B CA 1
ATOM 1273 C C . ASP B 1 71 ? -9.133 1.144 8.824 1.00 8.95 229 ASP B C 1
ATOM 1274 O O . ASP B 1 71 ? -8.631 0.987 9.939 1.00 9.92 229 ASP B O 1
ATOM 1279 N N . ILE B 1 72 ? -8.662 2.032 7.945 1.00 6.93 230 ILE B N 1
ATOM 1280 C CA . ILE B 1 72 ? -7.477 2.821 8.304 1.00 7.08 230 ILE B CA 1
ATOM 1281 C C . ILE B 1 72 ? -7.794 3.701 9.496 1.00 10.59 230 ILE B C 1
ATOM 1282 O O . ILE B 1 72 ? -7.004 3.814 10.439 1.00 9.65 230 ILE B O 1
ATOM 1287 N N . TYR B 1 73 ? -8.987 4.285 9.491 1.00 9.26 231 TYR B N 1
ATOM 1288 C CA . TYR B 1 73 ? -9.477 5.160 10.539 1.00 8.75 231 TYR B CA 1
ATOM 1289 C C . TYR B 1 73 ? -10.873 4.694 10.902 1.00 8.55 231 TYR B C 1
ATOM 1290 O O . TYR B 1 73 ? -11.584 4.147 10.057 1.00 10.54 231 TYR B O 1
ATOM 1299 N N . ALA B 1 74 ? -11.258 4.916 12.160 1.00 10.26 232 ALA B N 1
ATOM 1300 C CA . ALA B 1 74 ? -12.521 4.394 12.668 1.00 9.01 232 ALA B CA 1
ATOM 1301 C C . ALA B 1 74 ? -13.675 4.727 11.732 1.00 11.91 232 ALA B C 1
ATOM 1302 O O . ALA B 1 74 ? -13.885 5.894 11.380 1.00 11.73 232 ALA B O 1
ATOM 1304 N N . GLY B 1 75 ? -14.370 3.683 11.273 1.00 9.93 233 GLY B N 1
ATOM 1305 C CA . GLY B 1 75 ? -15.602 3.817 10.525 1.00 11.29 233 GLY B CA 1
ATOM 1306 C C . GLY B 1 75 ? -15.456 4.231 9.079 1.00 10.40 233 GLY B C 1
ATOM 1307 O O . GLY B 1 75 ? -16.467 4.519 8.436 1.00 11.16 233 GLY B O 1
ATOM 1308 N N . CYS B 1 76 ? -14.243 4.252 8.525 1.00 9.43 234 CYS B N 1
ATOM 1309 C CA . CYS B 1 76 ? -14.090 4.670 7.138 1.00 8.71 234 CYS B CA 1
ATOM 1310 C C . CYS B 1 76 ? -12.760 4.137 6.611 1.00 11.21 234 CYS B C 1
ATOM 1311 O O . CYS B 1 76 ? -12.009 3.466 7.326 1.00 11.01 234 CYS B O 1
ATOM 1314 N N . CYS B 1 77 ? -12.476 4.437 5.346 1.00 11.65 235 CYS B N 1
ATOM 1315 C CA . CYS B 1 77 ? -11.221 4.026 4.721 1.00 11.63 235 CYS B CA 1
ATOM 1316 C C . CYS B 1 77 ? -11.033 2.515 4.841 1.00 12.53 235 CYS B C 1
ATOM 1317 O O . CYS B 1 77 ? -9.992 2.025 5.276 1.00 10.78 235 CYS B O 1
ATOM 1320 N N . THR B 1 78 ? -12.064 1.777 4.427 1.00 8.23 236 THR B N 1
ATOM 1321 C CA . THR B 1 78 ? -12.059 0.325 4.522 1.00 7.07 236 THR B CA 1
ATOM 1322 C C . THR B 1 78 ? -11.213 -0.269 3.418 1.00 10.41 236 THR B C 1
ATOM 1323 O O . THR B 1 78 ? -11.389 0.067 2.243 1.00 10.74 236 THR B O 1
ATOM 1327 N N . LEU B 1 79 ? -10.295 -1.152 3.797 1.00 11.78 237 LEU B N 1
ATOM 1328 C CA . LEU B 1 79 ? -9.353 -1.741 2.859 1.00 8.98 237 LEU B CA 1
ATOM 1329 C C . LEU B 1 79 ? -9.964 -2.966 2.190 1.00 11.23 237 LEU B C 1
ATOM 1330 O O . LEU B 1 79 ? -10.366 -3.909 2.869 1.00 12.28 237 LEU B O 1
ATOM 1335 N N . LYS B 1 80 ? -9.982 -2.972 0.858 1.00 11.80 238 LYS B N 1
ATOM 1336 C CA . LYS B 1 80 ? -10.238 -4.177 0.073 1.00 15.75 238 LYS B CA 1
ATOM 1337 C C . LYS B 1 80 ? -8.959 -4.493 -0.688 1.00 13.25 238 LYS B C 1
ATOM 1338 O O . LYS B 1 80 ? -8.473 -3.655 -1.457 1.00 15.43 238 LYS B O 1
ATOM 1344 N N . ILE B 1 81 ? -8.406 -5.681 -0.464 1.00 13.79 239 ILE B N 1
ATOM 1345 C CA . ILE B 1 81 ? -7.052 -6.005 -0.894 1.00 12.14 239 ILE B CA 1
ATOM 1346 C C . ILE B 1 81 ? -7.083 -7.240 -1.773 1.00 18.30 239 ILE B C 1
ATOM 1347 O O . ILE B 1 81 ? -7.690 -8.256 -1.410 1.00 16.25 239 ILE B O 1
ATOM 1352 N N . GLU B 1 82 ? -6.426 -7.145 -2.922 1.00 16.36 240 GLU B N 1
ATOM 1353 C CA . GLU B 1 82 ? -6.230 -8.249 -3.848 1.00 15.96 240 GLU B CA 1
ATOM 1354 C C . GLU B 1 82 ? -4.774 -8.246 -4.288 1.00 14.43 240 GLU B C 1
ATOM 1355 O O . GLU B 1 82 ? -4.047 -7.264 -4.104 1.00 15.14 240 GLU B O 1
ATOM 1361 N N . TYR B 1 83 ? -4.342 -9.347 -4.886 1.00 14.15 241 TYR B N 1
ATOM 1362 C CA . TYR B 1 83 ? -3.029 -9.348 -5.519 1.00 18.39 241 TYR B CA 1
ATOM 1363 C C . TYR B 1 83 ? -3.070 -8.555 -6.818 1.00 18.27 241 TYR B C 1
ATOM 1364 O O . TYR B 1 83 ? -3.997 -8.700 -7.622 1.00 23.48 241 TYR B O 1
ATOM 1373 N N . ALA B 1 84 ? -2.082 -7.686 -7.005 1.00 17.11 242 ALA B N 1
ATOM 1374 C CA . ALA B 1 84 ? -1.986 -6.925 -8.231 1.00 19.10 242 ALA B CA 1
ATOM 1375 C C . ALA B 1 84 ? -1.337 -7.782 -9.310 1.00 21.36 242 ALA B C 1
ATOM 1376 O O . ALA B 1 84 ? -0.664 -8.775 -9.026 1.00 22.71 242 ALA B O 1
ATOM 1378 N N . ARG B 1 85 ? -1.547 -7.373 -10.566 1.00 23.58 243 ARG B N 1
ATOM 1379 C CA . ARG B 1 85 ? -0.938 -8.091 -11.685 1.00 27.04 243 ARG B CA 1
ATOM 1380 C C . ARG B 1 85 ? 0.556 -7.811 -11.818 1.00 22.14 243 ARG B C 1
ATOM 1381 O O . ARG B 1 85 ? 1.319 -8.766 -12.048 1.00 26.77 243 ARG B O 1
ATOM 1383 N N . PRO B 1 86 ? 1.050 -6.572 -11.696 1.00 22.51 244 PRO B N 1
ATOM 1384 C CA . PRO B 1 86 ? 2.495 -6.362 -11.858 1.00 23.40 244 PRO B CA 1
ATOM 1385 C C . PRO B 1 86 ? 3.292 -7.073 -10.776 1.00 26.74 244 PRO B C 1
ATOM 1386 O O . PRO B 1 86 ? 2.886 -7.127 -9.615 1.00 26.07 244 PRO B O 1
ATOM 1390 N N . THR B 1 87 ? 4.449 -7.610 -11.166 1.00 24.61 245 THR B N 1
ATOM 1391 C CA . THR B 1 87 ? 5.360 -8.219 -10.207 1.00 30.23 245 THR B CA 1
ATOM 1392 C C . THR B 1 87 ? 6.239 -7.196 -9.506 1.00 21.89 245 THR B C 1
ATOM 1393 O O . THR B 1 87 ? 6.855 -7.521 -8.484 1.00 24.40 245 THR B O 1
ATOM 1397 N N . ARG B 1 88 ? 6.300 -5.972 -10.020 1.00 23.59 246 ARG B N 1
ATOM 1398 C CA . ARG B 1 88 ? 7.157 -4.941 -9.461 1.00 21.08 246 ARG B CA 1
ATOM 1399 C C . ARG B 1 88 ? 6.633 -3.601 -9.956 1.00 19.99 246 ARG B C 1
ATOM 1400 O O . ARG B 1 88 ? 5.961 -3.532 -10.990 1.00 20.80 246 ARG B O 1
ATOM 1408 N N . LEU B 1 89 ? 6.893 -2.549 -9.184 1.00 18.79 247 LEU B N 1
ATOM 1409 C CA . LEU B 1 89 ? 6.493 -1.199 -9.548 1.00 17.70 247 LEU B CA 1
ATOM 1410 C C . LEU B 1 89 ? 7.722 -0.382 -9.921 1.00 17.23 247 LEU B C 1
ATOM 1411 O O . LEU B 1 89 ? 8.798 -0.563 -9.345 1.00 23.40 247 LEU B O 1
ATOM 1416 N N . ASN B 1 90 ? 7.567 0.498 -10.902 1.00 24.60 248 ASN B N 1
ATOM 1417 C CA . ASN B 1 90 ? 8.551 1.543 -11.139 1.00 27.46 248 ASN B CA 1
ATOM 1418 C C . ASN B 1 90 ? 8.022 2.851 -10.581 1.00 22.12 248 ASN B C 1
ATOM 1419 O O . ASN B 1 90 ? 6.838 3.173 -10.722 1.00 27.79 248 ASN B O 1
ATOM 1424 N N . VAL B 1 91 ? 8.901 3.586 -9.923 1.00 19.23 249 VAL B N 1
ATOM 1425 C CA . VAL B 1 91 ? 8.562 4.867 -9.330 1.00 14.80 249 VAL B CA 1
ATOM 1426 C C . VAL B 1 91 ? 9.445 5.921 -9.988 1.00 13.31 249 VAL B C 1
ATOM 1427 O O . VAL B 1 91 ? 10.669 5.758 -10.058 1.00 18.80 249 VAL B O 1
ATOM 1431 N N . ILE B 1 92 ? 8.823 6.985 -10.492 1.00 16.38 250 ILE B N 1
ATOM 1432 C CA . ILE B 1 92 ? 9.570 8.059 -11.149 1.00 18.21 250 ILE B CA 1
ATOM 1433 C C . ILE B 1 92 ? 10.076 9.081 -10.144 1.00 16.32 250 ILE B C 1
ATOM 1434 O O . ILE B 1 92 ? 11.185 9.599 -10.286 1.00 17.14 250 ILE B O 1
ATOM 1439 N N . ARG B 1 93 ? 9.275 9.398 -9.127 1.00 15.26 251 ARG B N 1
ATOM 1440 C CA . ARG B 1 93 ? 9.668 10.375 -8.123 1.00 16.83 251 ARG B CA 1
ATOM 1441 C C . ARG B 1 93 ? 9.065 9.983 -6.781 1.00 13.54 251 ARG B C 1
ATOM 1442 O O . ARG B 1 93 ? 8.050 9.286 -6.708 1.00 14.58 251 ARG B O 1
ATOM 1450 N N . ASN B 1 94 ? 9.691 10.467 -5.717 1.00 14.75 252 ASN B N 1
ATOM 1451 C CA . ASN B 1 94 ? 9.160 10.316 -4.367 1.00 12.60 252 ASN B CA 1
ATOM 1452 C C . ASN B 1 94 ? 8.351 11.561 -4.021 1.00 10.98 252 ASN B C 1
ATOM 1453 O O . ASN B 1 94 ? 8.911 12.658 -3.892 1.00 12.15 252 ASN B O 1
ATOM 1458 N N . ASP B 1 95 ? 7.035 11.413 -3.925 1.00 8.82 253 ASP B N 1
ATOM 1459 C CA . ASP B 1 95 ? 6.163 12.507 -3.505 1.00 10.71 253 ASP B CA 1
ATOM 1460 C C . ASP B 1 95 ? 4.952 11.888 -2.803 1.00 10.73 253 ASP B C 1
ATOM 1461 O O . ASP B 1 95 ? 5.002 10.735 -2.363 1.00 10.99 253 ASP B O 1
ATOM 1466 N N . ASN B 1 96 ? 3.867 12.647 -2.656 1.00 13.07 254 ASN B N 1
ATOM 1467 C CA . ASN B 1 96 ? 2.756 12.128 -1.861 1.00 14.61 254 ASN B CA 1
ATOM 1468 C C . ASN B 1 96 ? 2.038 10.975 -2.545 1.00 12.77 254 ASN B C 1
ATOM 1469 O O . ASN B 1 96 ? 1.344 10.211 -1.870 1.00 12.02 254 ASN B O 1
ATOM 1474 N N . ASP B 1 97 ? 2.203 10.813 -3.860 1.00 11.64 255 ASP B N 1
ATOM 1475 C CA . ASP B 1 97 ? 1.451 9.811 -4.603 1.00 13.51 255 ASP B CA 1
ATOM 1476 C C . ASP B 1 97 ? 2.277 8.614 -5.034 1.00 11.19 255 ASP B C 1
ATOM 1477 O O . ASP B 1 97 ? 1.697 7.632 -5.496 1.00 13.27 255 ASP B O 1
ATOM 1482 N N . SER B 1 98 ? 3.606 8.666 -4.920 1.00 10.90 256 SER B N 1
ATOM 1483 C CA . SER B 1 98 ? 4.426 7.507 -5.235 1.00 9.39 256 SER B CA 1
ATOM 1484 C C . SER B 1 98 ? 5.721 7.597 -4.448 1.00 12.26 256 SER B C 1
ATOM 1485 O O . SER B 1 98 ? 6.234 8.689 -4.197 1.00 11.91 256 SER B O 1
ATOM 1488 N N . TRP B 1 99 ? 6.247 6.441 -4.049 1.00 11.26 257 TRP B N 1
ATOM 1489 C CA . TRP B 1 99 ? 7.461 6.447 -3.249 1.00 9.36 257 TRP B CA 1
ATOM 1490 C C . TRP B 1 99 ? 8.206 5.140 -3.421 1.00 11.04 257 TRP B C 1
ATOM 1491 O O . TRP B 1 99 ? 7.594 4.072 -3.495 1.00 9.90 257 TRP B O 1
ATOM 1502 N N . ASP B 1 100 ? 9.530 5.243 -3.471 1.00 10.59 258 ASP B N 1
ATOM 1503 C CA . ASP B 1 100 ? 10.444 4.114 -3.436 1.00 12.82 258 ASP B CA 1
ATOM 1504 C C . ASP B 1 100 ? 11.276 4.240 -2.166 1.00 11.54 258 ASP B C 1
ATOM 1505 O O . ASP B 1 100 ? 12.038 5.203 -2.009 1.00 12.18 258 ASP B O 1
ATOM 1510 N N . TYR B 1 101 ? 11.119 3.277 -1.250 1.00 11.93 259 TYR B N 1
ATOM 1511 C CA . TYR B 1 101 ? 11.723 3.403 0.071 1.00 12.83 259 TYR B CA 1
ATOM 1512 C C . TYR B 1 101 ? 13.186 2.997 0.091 1.00 13.83 259 TYR B C 1
ATOM 1513 O O . TYR B 1 101 ? 13.799 3.003 1.165 1.00 16.59 259 TYR B O 1
ATOM 1522 N N . THR B 1 102 ? 13.752 2.670 -1.068 1.00 14.96 260 THR B N 1
ATOM 1523 C CA . THR B 1 102 ? 15.190 2.527 -1.237 1.00 17.99 260 THR B CA 1
ATOM 1524 C C . THR B 1 102 ? 15.838 3.777 -1.828 1.00 22.86 260 THR B C 1
ATOM 1525 O O . THR B 1 102 ? 17.048 3.768 -2.070 1.00 25.92 260 THR B O 1
ATOM 1529 N N . LYS B 1 103 ? 15.074 4.843 -2.074 1.00 18.69 261 LYS B N 1
ATOM 1530 C CA . LYS B 1 103 ? 15.591 6.034 -2.738 1.00 18.51 261 LYS B CA 1
ATOM 1531 C C . LYS B 1 103 ? 15.270 7.289 -1.940 1.00 21.65 261 LYS B C 1
ATOM 1532 O O . LYS B 1 103 ? 14.264 7.340 -1.218 1.00 18.82 261 LYS B O 1
ATOM 1535 N N . PRO B 1 104 ? 16.087 8.329 -2.071 1.00 20.46 262 PRO B N 1
ATOM 1536 C CA . PRO B 1 104 ? 15.884 9.536 -1.269 1.00 23.08 262 PRO B CA 1
ATOM 1537 C C . PRO B 1 104 ? 14.748 10.410 -1.778 1.00 21.08 262 PRO B C 1
ATOM 1538 O O . PRO B 1 104 ? 14.340 10.360 -2.940 1.00 21.87 262 PRO B O 1
ATOM 1542 N N . TYR B 1 105 ? 14.240 11.228 -0.864 1.00 18.02 263 TYR B N 1
ATOM 1543 C CA . TYR B 1 105 ? 13.362 12.325 -1.228 1.00 19.98 263 TYR B CA 1
ATOM 1544 C C . TYR B 1 105 ? 14.191 13.455 -1.826 1.00 24.36 263 TYR B C 1
ATOM 1545 O O . TYR B 1 105 ? 15.201 13.870 -1.247 1.00 28.00 263 TYR B O 1
ATOM 1554 N N . LEU B 1 106 ? 13.769 13.946 -2.985 1.00 24.68 264 LEU B N 1
ATOM 1555 C CA . LEU B 1 106 ? 14.404 15.109 -3.590 1.00 28.63 264 LEU B CA 1
ATOM 1556 C C . LEU B 1 106 ? 13.436 16.286 -3.645 1.00 35.30 264 LEU B C 1
ATOM 1557 O O . LEU B 1 106 ? 13.746 17.332 -4.222 1.00 41.69 264 LEU B O 1
ATOM 1562 N N . ASN C 2 2 ? 28.576 18.261 9.478 1.00 21.84 2182 ASN C N 1
ATOM 1563 C CA . ASN C 2 2 ? 27.126 18.234 9.238 1.00 17.91 2182 ASN C CA 1
ATOM 1564 C C . ASN C 2 2 ? 26.830 17.766 7.816 1.00 19.45 2182 ASN C C 1
ATOM 1565 O O . ASN C 2 2 ? 26.389 18.547 6.974 1.00 18.14 2182 ASN C O 1
ATOM 1570 N N . PRO C 2 3 ? 27.076 16.481 7.538 1.00 14.80 2183 PRO C N 1
ATOM 1571 C CA . PRO C 2 3 ? 26.930 15.994 6.158 1.00 13.67 2183 PRO C CA 1
ATOM 1572 C C . PRO C 2 3 ? 25.514 16.011 5.637 1.00 16.65 2183 PRO C C 1
ATOM 1573 O O . PRO C 2 3 ? 25.330 15.947 4.415 1.00 17.80 2183 PRO C O 1
ATOM 1577 N N . ASN C 2 4 ? 24.510 16.100 6.507 1.00 12.36 2184 ASN C N 1
ATOM 1578 C CA . ASN C 2 4 ? 23.123 16.086 6.071 1.00 13.65 2184 ASN C CA 1
ATOM 1579 C C . ASN C 2 4 ? 22.530 17.480 5.972 1.00 12.28 2184 ASN C C 1
ATOM 1580 O O . ASN C 2 4 ? 21.311 17.613 5.838 1.00 12.49 2184 ASN C O 1
ATOM 1585 N N . ALA C 2 5 ? 23.348 18.521 6.045 1.00 11.21 2185 ALA C N 1
ATOM 1586 C CA . ALA C 2 5 ? 22.810 19.863 5.870 1.00 15.35 2185 ALA C CA 1
ATOM 1587 C C . ALA C 2 5 ? 22.128 19.973 4.513 1.00 11.94 2185 ALA C C 1
ATOM 1588 O O . ALA C 2 5 ? 22.691 19.604 3.481 1.00 15.51 2185 ALA C O 1
ATOM 1590 N N . GLY C 2 6 ? 20.885 20.442 4.518 1.00 11.13 2186 GLY C N 1
ATOM 1591 C CA . GLY C 2 6 ? 20.119 20.560 3.293 1.00 11.00 2186 GLY C CA 1
ATOM 1592 C C . GLY C 2 6 ? 19.324 19.326 2.923 1.00 9.49 2186 GLY C C 1
ATOM 1593 O O . GLY C 2 6 ? 18.537 19.379 1.973 1.00 12.00 2186 GLY C O 1
ATOM 1594 N N . LYS C 2 7 ? 19.515 18.219 3.633 1.00 8.78 2187 LYS C N 1
ATOM 1595 C CA . LYS C 2 7 ? 18.699 17.040 3.403 1.00 9.11 2187 LYS C CA 1
ATOM 1596 C C . LYS C 2 7 ? 17.285 17.301 3.894 1.00 8.64 2187 LYS C C 1
ATOM 1597 O O . LYS C 2 7 ? 17.094 17.811 5.004 1.00 9.80 2187 LYS C O 1
ATOM 1603 N N . VAL C 2 8 ? 16.307 16.915 3.079 1.00 8.84 2188 VAL C N 1
ATOM 1604 C CA . VAL C 2 8 ? 14.885 17.064 3.378 1.00 5.97 2188 VAL C CA 1
ATOM 1605 C C . VAL C 2 8 ? 14.252 15.683 3.258 1.00 10.47 2188 VAL C C 1
ATOM 1606 O O . VAL C 2 8 ? 14.510 14.958 2.287 1.00 11.70 2188 VAL C O 1
ATOM 1610 N N . LEU C 2 9 ? 13.431 15.316 4.236 1.00 10.26 2189 LEU C N 1
ATOM 1611 C CA . LEU C 2 9 ? 12.915 13.950 4.299 1.00 8.21 2189 LEU C CA 1
ATOM 1612 C C . LEU C 2 9 ? 11.536 13.766 3.674 1.00 9.99 2189 LEU C C 1
ATOM 1613 O O . LEU C 2 9 ? 11.281 12.703 3.100 1.00 10.70 2189 LEU C O 1
ATOM 1618 N N . LEU C 2 10 ? 10.634 14.738 3.772 1.00 8.73 2190 LEU C N 1
ATOM 1619 C CA . LEU C 2 10 ? 9.237 14.517 3.424 1.00 9.85 2190 LEU C CA 1
ATOM 1620 C C . LEU C 2 10 ? 8.632 15.734 2.751 1.00 13.44 2190 LEU C C 1
ATOM 1621 O O . LEU C 2 10 ? 9.059 16.867 2.998 1.00 10.14 2190 LEU C O 1
ATOM 1626 N N . PRO C 2 11 ? 7.585 15.532 1.943 1.00 12.71 2191 PRO C N 1
ATOM 1627 C CA . PRO C 2 11 ? 6.802 16.664 1.449 1.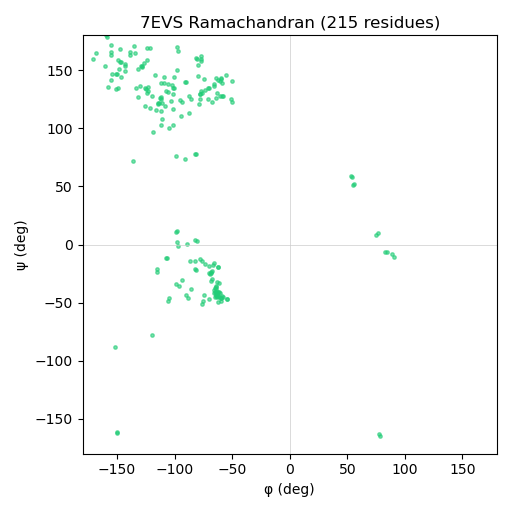00 10.91 2191 PRO C CA 1
ATOM 1628 C C . PRO C 2 11 ? 6.204 17.442 2.610 1.00 12.28 2191 PRO C C 1
ATOM 1629 O O . PRO C 2 11 ? 5.797 16.874 3.624 1.00 12.05 2191 PRO C O 1
ATOM 1633 N N . THR C 2 12 ? 6.168 18.756 2.446 1.00 11.50 2192 THR C N 1
ATOM 1634 C CA . THR C 2 12 ? 5.599 19.622 3.459 1.00 9.67 2192 THR C CA 1
ATOM 1635 C C . THR C 2 12 ? 4.103 19.355 3.581 1.00 12.40 2192 THR C C 1
ATOM 1636 O O . THR C 2 12 ? 3.422 19.225 2.561 1.00 15.08 2192 THR C O 1
ATOM 1640 N N . PRO C 2 13 ? 3.564 19.271 4.808 1.00 10.71 2193 PRO C N 1
ATOM 1641 C CA . PRO C 2 13 ? 2.127 19.040 4.985 1.00 13.36 2193 PRO C CA 1
ATOM 1642 C C . PRO C 2 13 ? 1.299 20.239 4.586 1.00 17.06 2193 PRO C C 1
ATOM 1643 O O . PRO C 2 13 ? 0.076 20.135 4.513 1.00 25.95 2193 PRO C O 1
ATOM 1648 N N . SER D 2 1 ? -14.851 -15.044 4.665 1.00 30.13 2181 SER D N 1
ATOM 1649 C CA . SER D 2 1 ? -14.972 -14.467 5.998 1.00 31.86 2181 SER D CA 1
ATOM 1650 C C . SER D 2 1 ? -14.292 -13.105 6.050 1.00 22.77 2181 SER D C 1
ATOM 1651 O O . SER D 2 1 ? -13.593 -12.713 5.115 1.00 29.52 2181 SER D O 1
ATOM 1653 N N . ASN D 2 2 ? -14.493 -12.392 7.154 1.00 24.99 2182 ASN D N 1
ATOM 1654 C CA . ASN D 2 2 ? -13.946 -11.046 7.338 1.00 20.53 2182 ASN D CA 1
ATOM 1655 C C . ASN D 2 2 ? -13.386 -10.944 8.749 1.00 19.16 2182 ASN D C 1
ATOM 1656 O O . ASN D 2 2 ? -13.949 -10.267 9.616 1.00 18.09 2182 ASN D O 1
ATOM 1661 N N . PRO D 2 3 ? -12.261 -11.615 9.017 1.00 15.27 2183 PRO D N 1
ATOM 1662 C CA . PRO D 2 3 ? -11.735 -11.630 10.389 1.00 15.13 2183 PRO D CA 1
ATOM 1663 C C . PRO D 2 3 ? -11.276 -10.277 10.877 1.00 16.27 2183 PRO D C 1
ATOM 1664 O O . PRO D 2 3 ? -11.111 -10.102 12.087 1.00 18.12 2183 PRO D O 1
ATOM 1668 N N . ASN D 2 4 ? -11.075 -9.309 9.990 1.00 13.18 2184 ASN D N 1
ATOM 1669 C CA . ASN D 2 4 ? -10.608 -8.005 10.428 1.00 13.64 2184 ASN D CA 1
ATOM 1670 C C . ASN D 2 4 ? -11.732 -6.993 10.554 1.00 12.70 2184 ASN D C 1
ATOM 1671 O O . ASN D 2 4 ? -11.457 -5.804 10.745 1.00 11.68 2184 ASN D O 1
ATOM 1676 N N . ALA D 2 5 ? -12.985 -7.430 10.484 1.00 13.79 2185 ALA D N 1
ATOM 1677 C CA . ALA D 2 5 ? -14.086 -6.493 10.671 1.00 13.38 2185 ALA D CA 1
ATOM 1678 C C . ALA D 2 5 ? -13.983 -5.831 12.039 1.00 10.64 2185 ALA D C 1
ATOM 1679 O O . ALA D 2 5 ? -13.846 -6.503 13.067 1.00 16.21 2185 ALA D O 1
ATOM 1681 N N . GLY D 2 6 ? -14.020 -4.499 12.052 1.00 10.52 2186 GLY D N 1
ATOM 1682 C CA . GLY D 2 6 ? -13.875 -3.748 13.279 1.00 12.35 2186 GLY D CA 1
ATOM 1683 C C . GLY D 2 6 ? -12.456 -3.361 13.623 1.00 9.49 2186 GLY D C 1
ATOM 1684 O O . GLY D 2 6 ? -12.257 -2.571 14.560 1.00 13.56 2186 GLY D O 1
ATOM 1685 N N . LYS D 2 7 ? -11.468 -3.907 12.914 1.00 9.52 2187 LYS D N 1
ATOM 1686 C CA . LYS D 2 7 ? -10.094 -3.509 13.158 1.00 8.50 2187 LYS D CA 1
ATOM 1687 C C . LYS D 2 7 ? -9.884 -2.095 12.642 1.00 9.94 2187 LYS D C 1
ATOM 1688 O O . LYS D 2 7 ? -10.308 -1.766 11.528 1.00 10.06 2187 LYS D O 1
ATOM 1694 N N . VAL D 2 8 ? -9.222 -1.275 13.459 1.00 11.35 2188 VAL D N 1
ATOM 1695 C CA . VAL D 2 8 ? -8.893 0.111 13.146 1.00 8.32 2188 VAL D CA 1
ATOM 1696 C C . VAL D 2 8 ? -7.386 0.263 13.265 1.00 12.78 2188 VAL D C 1
ATOM 1697 O O . VAL D 2 8 ? -6.782 -0.214 14.231 1.00 13.37 2188 VAL D O 1
ATOM 1701 N N . LEU D 2 9 ? -6.780 0.947 12.301 1.00 9.70 2189 LEU D N 1
ATOM 1702 C CA . LEU D 2 9 ? -5.327 0.967 12.207 1.00 9.67 2189 LEU D CA 1
ATOM 1703 C C . LEU D 2 9 ? -4.685 2.210 12.799 1.00 14.15 2189 LEU D C 1
ATOM 1704 O O . LEU D 2 9 ? -3.583 2.106 13.355 1.00 12.32 2189 LEU D O 1
ATOM 1709 N N . LEU D 2 10 ? -5.330 3.374 12.709 1.00 11.68 2190 LEU D N 1
ATOM 1710 C CA . LEU D 2 10 ? -4.663 4.628 13.040 1.00 9.41 2190 LEU D CA 1
ATOM 1711 C C . LEU D 2 10 ? -5.616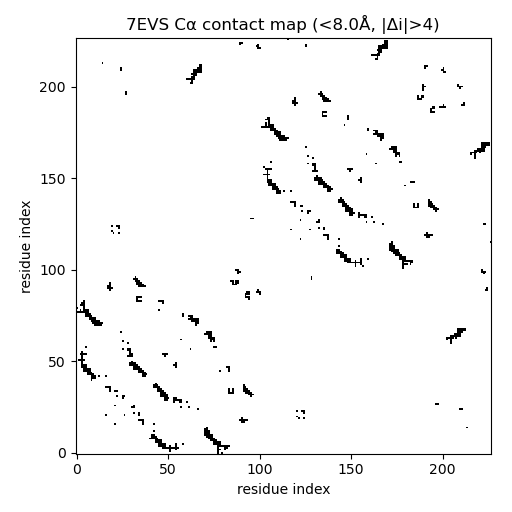 5.591 13.724 1.00 12.16 2190 LEU D C 1
ATOM 1712 O O . LEU D 2 10 ? -6.831 5.533 13.506 1.00 10.75 2190 LEU D O 1
ATOM 1717 N N . PRO D 2 11 ? -5.086 6.504 14.537 1.00 13.74 2191 PRO D N 1
ATOM 1718 C CA . PRO D 2 11 ? -5.904 7.614 15.037 1.00 14.76 2191 PRO D CA 1
ATOM 1719 C C . PRO D 2 11 ? -6.435 8.449 13.881 1.00 12.73 2191 PRO D C 1
ATOM 1720 O O . PRO D 2 11 ? -5.761 8.646 12.870 1.00 12.68 2191 PRO D O 1
ATOM 1724 N N . THR D 2 12 ? -7.666 8.925 14.035 1.00 12.97 2192 THR D N 1
ATOM 1725 C CA . THR D 2 12 ? -8.289 9.730 12.999 1.00 10.53 2192 THR D CA 1
ATOM 1726 C C . THR D 2 12 ? -7.542 11.055 12.849 1.00 13.95 2192 THR D C 1
ATOM 1727 O O . THR D 2 12 ? -7.153 11.664 13.855 1.00 16.36 2192 THR D O 1
ATOM 1731 N N . PRO D 2 13 ? -7.311 11.522 11.616 1.00 11.16 2193 PRO D N 1
ATOM 1732 C CA . PRO D 2 13 ? -6.625 12.804 11.441 1.00 13.58 2193 PRO D CA 1
ATOM 1733 C C . PRO D 2 13 ? -7.469 13.973 11.894 1.00 17.15 2193 PRO D C 1
ATOM 1734 O O . PRO D 2 13 ? -8.679 13.862 12.109 1.00 19.02 2193 PRO D O 1
#

Secondary structure (DSSP, 8-state):
---SEEEEEEES--S---HHHHHHHHTTTS-EEEEEEEEESEEEEEEEESSHHHHHHHHHHHTT-EEETTEEEEEEEE-S-S----SS-SSSEEETTS---/---SEEEEEEES--S---HHHHHHHHTTTS-EEEEEEEEESEEEEEEEESSHHHHHHHHHHHTT-EEETTEEEEEEEE-S-SS---S--SSSEEETTS---/-TTTT-B-S---/--TTTT-B-S---

Nearest PDB structures (foldseek):
  7evs-assembly2_B  TM=1.007E+00  e=1.578E-21  Homo sapiens
  7evr-assembly2_C  TM=9.756E-01  e=8.163E-17  Homo sapiens
  2e5i-assembly1_A  TM=9.437E-01  e=2.850E-17  Mus musculus
  2mqp-assembly1_A  TM=9.549E-01  e=1.134E-14  Rattus norvegicus
  3zzy-assembly2_B  TM=9.617E-01  e=2.047E-11  Homo sapiens

GO terms:
  GO:0003729 mRNA binding (F, IDA)
  GO:0033120 positive regulation of RNA splicing (P, IDA)
  GO:0005515 protein binding (F, IPI)
  GO:0016020 membrane (C, HDA)
  GO:0003723 RNA binding (F, HDA)

Organism: Homo sapiens (NCBI:txid9606)

B-factor: mean 18.15, std 9.19, range [5.97, 56.86]

Sequence (227 aa):
HMNKVLLLSIQNPLYPITVDDVLYTVCNPVVGKVQRIVVIFKRNGIQAMVEFESVLCAQKAKAALNGADIYAGCCTLKIEYARPTRLNVIRNDNDSWDYTKPYLHMNKVLLLSIQNPLYPITVDVLYTVCNPVVGKVQRIVIFKRNGIQAMVEFESVLCAQKAKAALNGADIYAGCCTLKIEYARPTRLNVIRNDNDSWDYTKPYLNPNAGKVLLPTPSNPNAGKVLLPTP

Radius of gyration: 17.2 Å; Cα contacts (8 Å, |Δi|>4): 553; chains: 4; bounding box: 43×40×40 Å